Protein 6FXA (pdb70)

B-factor: mean 18.05, std 12.41, range [2.97, 93.13]

Radius of gyration: 15.85 Å; Cα contacts (8 Å, |Δi|>4): 269; chains: 6; bounding box: 41×42×41 Å

Secondary structure (DSSP, 8-state):
-HHHHHHHHHTTS-HHHHHHHHHHHHHHHHHHHT-/-HHHHHHHHHTTS-HHHHHHHHHHHHHHHHHHHH-/-HHHHHHHHHHHS-HHHHHHHHHHHHHHHHHHHH-/-HHHHHHHHHTTS-HHHHHHHHHHHHHHHHHHH-/--HHHHHHHHHHS-HHHHHHHHHHHHHHHHHHHH-/-HHHHHHHHHTTS-HHHHHHHHHHHHHHHHHHHH-

Organism: NCBI:txid35345

Solvent-accessible surface area: 9648 Å² total; per-residue (Å²): 111,14,27,94,63,2,41,84,16,0,156,123,10,80,88,44,12,23,61,0,0,4,33,17,0,94,14,3,38,85,22,31,101,58,114,137,11,19,107,76,1,33,78,15,1,153,123,10,71,99,33,6,22,60,1,0,1,4,16,0,75,18,4,23,72,19,46,104,29,131,178,13,39,101,72,0,42,63,11,0,147,128,8,74,88,51,23,23,58,1,0,5,29,19,0,96,16,16,39,70,37,32,104,42,62,128,16,24,121,71,0,35,73,16,0,162,118,8,56,83,7,4,24,70,8,0,8,4,15,0,40,5,8,32,95,27,63,106,123,148,4,8,113,64,1,34,61,13,1,149,130,10,71,100,42,9,24,68,1,0,1,5,12,0,75,18,12,31,61,21,30,92,27,87,140,7,26,107,82,1,48,77,17,1,138,121,10,36,74,14,4,22,62,10,0,15,9,19,0,79,9,3,40,102,15,26,106,88,121

Foldseek 3Di:
DVVVVVVVVLVPDDPVVVVVVVVVVVVVVVVVVVD/DVVVVVVVVLVVDDPVVVVVVVVVVVVVVVVVVVD/DVVVVVVVVLVPDDVVVVVVVVVVVVVVVVVVVVD/DVPVVVVVVLVPDDDVVVVVVVVVVVVVVVVVVD/DPVVVVVVVLVPDDPVVVVVVVVVVVVVVVVVVVD/DVVVVVVVVLVVDDDVVVVVVVVVVVVVVVVVVVD

Sequence (209 aa):
ENIEETITVMMKKKLEEEPRQKVVLDTAKIQLKEQDEQEENIEEETITVMKKLEEPRQKKVVLDTAKIQLKEQDEQENIEEETITVMMKKLEEEPRQKVVLDTAKIQLKEQDEQENIEETITVMKKLEEEPRQKVVLDTAKIQLKEQDEENIEETITVMKKLEEPRQKKVVLDTAKIQLKEQDEEQENIEEETITVMKKKLEEPRQKVVLDTAKIQLKKEQDEQ

InterPro domains:
  IPR001387 Cro/C1-type, helix-turn-helix domain [PF01381] (29-72)
  IPR001387 Cro/C1-type, helix-turn-helix domain [PS50943] (38-72)
  IPR001387 Cro/C1-type, helix-turn-helix domain [SM00530] (8-72)
  IPR001387 Cro/C1-type, helix-turn-helix domain [cd00093] (6-72)
  IPR010982 Lambda repressor-like, DNA-binding domain superfamily [G3DSA:1.10.260.40] (1-80)
  IPR010982 Lambda repressor-like, DNA-binding domain superfamily [SSF47413] (4-76)

Structure (mmCIF, N/CA/C/O backbone):
data_6FXA
#
_entry.id   6FXA
#
_cell.length_a   43.840
_cell.length_b   42.560
_cell.length_c   101.160
_cell.angle_alpha   90.000
_cell.angle_beta   90.000
_cell.angle_gamma   90.000
#
_symmetry.space_group_name_H-M   'P 21 21 2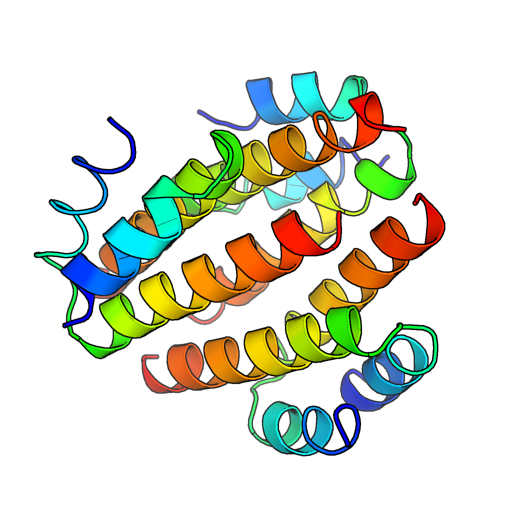1'
#
loop_
_entity.id
_entity.type
_entity.pdbx_description
1 polymer CI
2 non-polymer 'SULFATE ION'
3 water water
#
loop_
_atom_site.group_PDB
_atom_site.id
_atom_site.type_symbol
_atom_site.label_atom_id
_atom_site.label_alt_id
_atom_site.label_comp_id
_atom_site.label_asym_id
_atom_site.label_entity_id
_atom_site.label_seq_id
_atom_site.pdbx_PDB_ins_code
_atom_site.Cartn_x
_atom_site.Cartn_y
_atom_site.Cartn_z
_atom_site.occupancy
_atom_site.B_iso_or_equiv
_atom_site.auth_seq_id
_atom_site.auth_comp_id
_atom_site.auth_asym_id
_atom_site.auth_atom_id
_atom_site.pdbx_PDB_model_num
ATOM 1 N N . GLU A 1 1 ? 5.029 12.728 -16.762 1.00 19.74 1 GLU A N 1
ATOM 2 C CA . GLU A 1 1 ? 5.314 11.627 -17.622 1.00 17.64 1 GLU A CA 1
ATOM 3 C C . GLU A 1 1 ? 4.916 10.389 -16.849 1.00 13.64 1 GLU A C 1
ATOM 4 O O . GLU A 1 1 ? 5.165 10.312 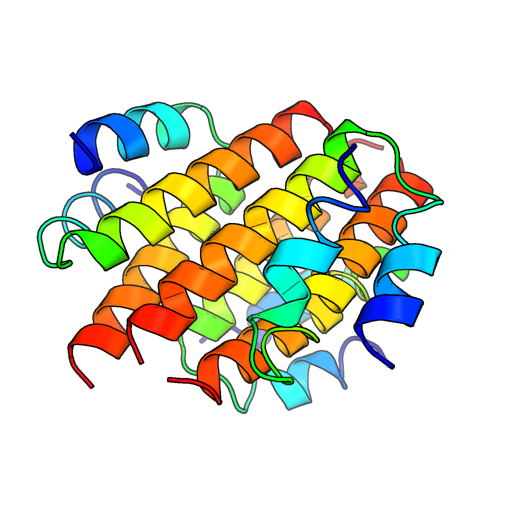-15.639 1.00 12.74 1 GLU A O 1
ATOM 10 N N . ASN A 1 2 ? 4.338 9.389 -17.525 1.00 12.02 2 ASN A N 1
ATOM 11 C CA . ASN A 1 2 ? 3.668 8.326 -16.769 1.00 10.11 2 ASN A CA 1
ATOM 12 C C . ASN A 1 2 ? 4.629 7.513 -15.948 1.00 9.14 2 ASN A C 1
ATOM 13 O O . ASN A 1 2 ? 4.298 7.140 -14.813 1.00 10.62 2 ASN A O 1
ATOM 18 N N . ILE A 1 3 ? 5.815 7.217 -16.481 1.00 9.98 3 ILE A N 1
ATOM 19 C CA . ILE A 1 3 ? 6.698 6.316 -15.737 1.00 10.51 3 ILE A CA 1
ATOM 20 C C . ILE A 1 3 ? 7.262 7.050 -14.530 1.00 8.65 3 ILE A C 1
ATOM 21 O O . ILE A 1 3 ? 7.189 6.553 -13.390 1.00 10.17 3 ILE A O 1
ATOM 26 N N . GLU A 1 4 ? 7.690 8.305 -14.728 1.00 11.75 4 GLU A N 1
ATOM 27 C CA . GLU A 1 4 ? 8.227 9.059 -13.591 1.00 12.11 4 GLU A CA 1
ATOM 28 C C . GLU A 1 4 ? 7.154 9.239 -12.509 1.00 11.51 4 GLU A C 1
ATOM 29 O O . GLU A 1 4 ? 7.436 9.095 -11.304 1.00 8.60 4 GLU A O 1
ATOM 35 N N . GLU A 1 5 ? 5.905 9.516 -12.911 1.00 9.78 5 GLU A N 1
ATOM 36 C CA . GLU A 1 5 ? 4.861 9.692 -11.912 1.00 9.13 5 GLU A CA 1
ATOM 37 C C . GLU A 1 5 ? 4.558 8.384 -11.192 1.00 8.30 5 GLU A C 1
ATOM 38 O O . GLU A 1 5 ? 4.222 8.396 -9.990 1.00 9.68 5 GLU A O 1
ATOM 44 N N . THR A 1 6 ? 4.699 7.251 -11.890 1.00 7.75 6 THR A N 1
ATOM 45 C CA . THR A 1 6 ? 4.444 5.960 -11.251 1.00 5.88 6 THR A CA 1
ATOM 46 C C . THR A 1 6 ? 5.533 5.644 -10.246 1.00 7.50 6 THR A C 1
ATOM 47 O O . THR A 1 6 ? 5.246 5.158 -9.149 1.00 8.13 6 THR A O 1
ATOM 51 N N . ILE A 1 7 ? 6.793 5.900 -10.610 1.00 8.40 7 ILE A N 1
ATOM 52 C CA . ILE A 1 7 ? 7.887 5.750 -9.657 1.00 7.78 7 ILE A CA 1
ATOM 53 C C . ILE A 1 7 ? 7.575 6.515 -8.368 1.00 8.85 7 ILE A C 1
ATOM 54 O O . ILE A 1 7 ? 7.724 5.988 -7.261 1.00 12.41 7 ILE A O 1
ATOM 59 N N . THR A 1 8 ? 7.163 7.797 -8.496 1.00 8.18 8 THR A N 1
ATOM 60 C CA . THR A 1 8 ? 6.911 8.648 -7.307 1.00 9.57 8 THR A CA 1
ATOM 61 C C . THR A 1 8 ? 5.879 8.021 -6.376 1.00 10.53 8 THR A C 1
ATOM 62 O O . THR A 1 8 ? 6.066 7.980 -5.154 1.00 8.00 8 THR A O 1
ATOM 66 N N . VAL A 1 9 ? 4.777 7.515 -6.942 1.00 8.94 9 VAL A N 1
ATOM 67 C CA . VAL A 1 9 ? 3.761 6.861 -6.121 1.00 6.95 9 VAL A CA 1
ATOM 68 C C . VAL A 1 9 ? 4.316 5.569 -5.535 1.00 6.43 9 VAL A C 1
ATOM 69 O O . VAL A 1 9 ? 4.100 5.261 -4.342 1.00 8.60 9 VAL A O 1
ATOM 73 N N . MET A 1 10 ? 4.936 4.755 -6.372 1.00 9.03 10 MET A N 1
ATOM 74 C CA A MET A 1 10 ? 5.427 3.461 -5.875 0.84 6.58 10 MET A CA 1
ATOM 75 C CA B MET A 1 10 ? 5.466 3.461 -5.911 0.16 8.54 10 MET A CA 1
ATOM 76 C C . MET A 1 10 ? 6.453 3.586 -4.742 1.00 8.78 10 MET A C 1
ATOM 77 O O . MET A 1 10 ? 6.525 2.698 -3.881 1.00 8.81 10 MET A O 1
ATOM 86 N N . LYS A 1 11 ? 7.253 4.663 -4.708 1.00 7.61 11 LYS A N 1
ATOM 87 C CA . LYS A 1 11 ? 8.217 4.830 -3.630 1.00 9.36 11 LYS A CA 1
ATOM 88 C C . LYS A 1 11 ? 7.529 4.958 -2.272 1.00 8.82 11 LYS A C 1
ATOM 89 O O . LYS A 1 11 ? 8.159 4.660 -1.220 1.00 12.49 11 LYS A O 1
ATOM 95 N N . LYS A 1 12 ? 6.263 5.304 -2.272 1.00 7.71 12 LYS A N 1
ATOM 96 C CA A LYS A 1 12 ? 5.471 5.444 -1.053 0.61 7.70 12 LYS A CA 1
ATOM 97 C CA B LYS A 1 12 ? 5.522 5.411 -1.019 0.39 8.04 12 LYS A CA 1
ATOM 98 C C . LYS A 1 12 ? 4.744 4.151 -0.678 1.00 9.25 12 LYS A C 1
ATOM 99 O O . LYS A 1 12 ? 4.158 4.076 0.431 1.00 13.70 12 LYS A O 1
ATOM 110 N N . LEU A 1 13 ? 4.707 3.159 -1.585 1.00 6.85 13 LEU A N 1
ATOM 111 C CA . LEU A 1 13 ? 3.913 1.943 -1.376 1.00 7.02 13 LEU A CA 1
ATOM 112 C C . LEU A 1 13 ? 4.726 0.831 -0.743 1.00 8.42 13 LEU A C 1
ATOM 113 O O . LEU A 1 13 ? 5.895 0.594 -1.095 1.00 9.10 13 LEU A O 1
ATOM 118 N N . GLU A 1 14 ? 4.086 0.133 0.200 1.00 8.07 14 GLU A N 1
ATOM 119 C CA A GLU A 1 14 ? 4.667 -1.076 0.756 0.57 9.92 14 GLU A CA 1
ATOM 120 C CA B GLU A 1 14 ? 4.665 -1.076 0.748 0.43 11.02 14 GLU A CA 1
ATOM 121 C C . GLU A 1 14 ? 4.793 -2.131 -0.343 1.00 8.49 14 GLU A C 1
ATOM 122 O O . GLU A 1 14 ? 4.028 -2.134 -1.325 1.00 8.07 14 GLU A O 1
ATOM 133 N N . GLU A 1 15 ? 5.764 -3.055 -0.158 1.00 9.38 15 GLU A N 1
ATOM 134 C CA . GLU A 1 15 ? 6.059 -4.044 -1.193 1.00 6.56 15 GLU A CA 1
ATOM 135 C C . GLU A 1 15 ? 4.806 -4.789 -1.691 1.00 7.28 15 GLU A C 1
ATOM 136 O O . GLU A 1 15 ? 4.674 -4.964 -2.916 1.00 8.45 15 GLU A O 1
ATOM 142 N N . PRO A 1 16 ? 3.873 -5.253 -0.864 1.00 8.31 16 PRO A N 1
ATOM 143 C CA . PRO A 1 16 ? 2.748 -6.025 -1.425 1.00 8.19 16 PRO A CA 1
ATOM 144 C C . PRO A 1 16 ? 1.907 -5.177 -2.356 1.00 5.92 16 PRO A C 1
ATOM 145 O O . PRO A 1 16 ? 1.280 -5.701 -3.299 1.00 8.46 16 PRO A O 1
ATOM 149 N N . ARG A 1 17 ? 1.791 -3.864 -2.077 1.00 6.44 17 ARG A N 1
ATOM 150 C CA . ARG A 1 17 ? 1.005 -2.989 -2.947 1.00 6.75 17 ARG A CA 1
ATOM 151 C C . ARG A 1 17 ? 1.752 -2.682 -4.232 1.00 5.52 17 ARG A C 1
ATOM 152 O O . ARG A 1 17 ? 1.145 -2.565 -5.321 1.00 5.52 17 ARG A O 1
ATOM 160 N N . GLN A 1 18 ? 3.071 -2.534 -4.136 1.00 7.25 18 GLN A N 1
ATOM 161 C CA . GLN A 1 18 ? 3.875 -2.401 -5.363 1.00 6.07 18 GLN A CA 1
ATOM 162 C C . GLN A 1 18 ? 3.693 -3.628 -6.249 1.00 5.65 18 GLN A C 1
ATOM 163 O O . GLN A 1 18 ? 3.638 -3.511 -7.481 1.00 6.37 18 GLN A O 1
ATOM 169 N N . LYS A 1 19 ? 3.632 -4.807 -5.637 1.00 6.32 19 LYS A N 1
ATOM 170 C CA . LYS A 1 19 ? 3.446 -6.050 -6.396 1.00 6.32 19 LYS A CA 1
ATOM 171 C C . LYS A 1 19 ? 2.121 -6.047 -7.169 1.00 4.21 19 LYS A C 1
ATOM 172 O O . LYS A 1 19 ? 2.068 -6.507 -8.323 1.00 6.16 19 LYS A O 1
ATOM 178 N N . VAL A 1 20 ? 1.060 -5.490 -6.590 1.00 3.80 20 VAL A N 1
ATOM 179 C CA . VAL A 1 20 ? -0.207 -5.330 -7.318 1.00 5.19 20 VAL A CA 1
ATOM 180 C C . VAL A 1 20 ? 0.005 -4.456 -8.577 1.00 6.50 20 VAL A C 1
ATOM 181 O O . VAL A 1 20 ? -0.532 -4.752 -9.638 1.00 5.93 20 VAL A O 1
ATOM 185 N N . VAL A 1 21 ? 0.738 -3.358 -8.439 1.00 4.65 21 VAL A N 1
ATOM 186 C CA . VAL A 1 21 ? 1.033 -2.474 -9.567 1.00 3.37 21 VAL A CA 1
ATOM 187 C C . VAL A 1 21 ? 1.804 -3.214 -10.657 1.00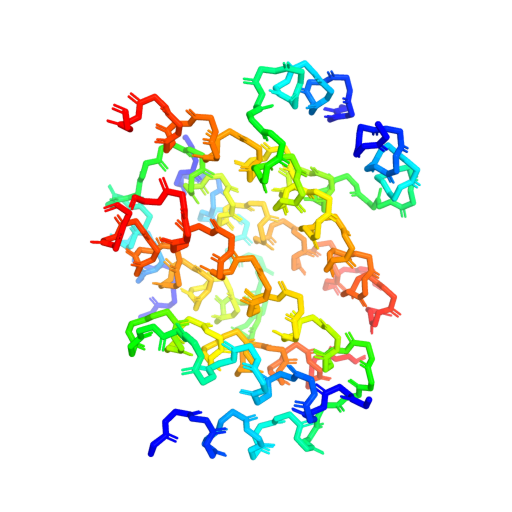 5.09 21 VAL A C 1
ATOM 188 O O . VAL A 1 21 ? 1.428 -3.191 -11.857 1.00 6.02 21 VAL A O 1
ATOM 192 N N . LEU A 1 22 ? 2.838 -3.963 -10.256 1.00 5.50 22 LEU A N 1
ATOM 193 C CA . LEU A 1 22 ? 3.599 -4.736 -11.220 1.00 5.67 22 LEU A CA 1
ATOM 194 C C . LEU A 1 22 ? 2.718 -5.743 -11.915 1.00 4.59 22 LEU A C 1
ATOM 195 O O . LEU A 1 22 ? 2.792 -5.885 -13.142 1.00 5.21 22 LEU A O 1
ATOM 200 N N . ASP A 1 23 ? 1.908 -6.471 -11.154 1.00 4.34 23 ASP A N 1
ATOM 201 C CA . ASP A 1 23 ? 1.073 -7.511 -11.751 1.00 6.03 23 ASP A CA 1
ATOM 202 C C . ASP A 1 23 ? 0.015 -6.916 -12.669 1.00 5.04 23 ASP A C 1
ATOM 203 O O . ASP A 1 23 ? -0.340 -7.523 -13.717 1.00 5.70 23 ASP A O 1
ATOM 208 N N . THR A 1 24 ? -0.445 -5.694 -12.358 1.00 2.97 24 THR A N 1
ATOM 209 C CA . THR A 1 24 ? -1.352 -4.983 -13.260 1.00 5.02 24 THR A CA 1
ATOM 210 C C . THR A 1 24 ? -0.653 -4.605 -14.571 1.00 5.06 24 THR A C 1
ATOM 211 O O . THR A 1 24 ? -1.225 -4.787 -15.659 1.00 6.00 24 THR A O 1
ATOM 215 N N . ALA A 1 25 ? 0.594 -4.138 -14.488 1.00 5.57 25 ALA A N 1
ATOM 216 C CA . ALA A 1 25 ? 1.379 -3.826 -15.686 1.00 6.34 25 ALA A CA 1
ATOM 217 C C . ALA A 1 25 ? 1.548 -5.062 -16.566 1.00 5.76 25 ALA A C 1
ATOM 218 O O . ALA A 1 25 ? 1.365 -4.991 -17.785 1.00 5.32 25 ALA A O 1
ATOM 220 N N . LYS A 1 26 ? 1.766 -6.219 -15.943 1.00 4.48 26 LYS A N 1
ATOM 221 C CA . LYS A 1 26 ? 1.893 -7.445 -16.721 1.00 6.08 26 LYS A CA 1
ATOM 222 C C . LYS A 1 26 ? 0.599 -7.833 -17.430 1.00 6.18 26 LYS A C 1
ATOM 223 O O . LYS A 1 26 ? 0.624 -8.278 -18.592 1.00 7.20 26 LYS A O 1
ATOM 229 N N . ILE A 1 27 ? -0.543 -7.675 -16.769 1.00 5.29 27 ILE A N 1
ATOM 230 C CA . ILE A 1 27 ? -1.840 -7.909 -17.412 1.00 5.37 27 ILE A CA 1
ATOM 231 C C . ILE A 1 27 ? -1.990 -6.929 -18.566 1.00 5.41 27 ILE A C 1
ATOM 232 O O . ILE A 1 27 ? -2.504 -7.280 -19.639 1.00 7.53 27 ILE A O 1
ATOM 237 N N . GLN A 1 28 ? -1.606 -5.651 -18.352 1.00 5.00 28 GLN A N 1
ATOM 238 C CA . GLN A 1 28 ? -1.819 -4.676 -19.428 1.00 5.56 28 GLN A CA 1
ATOM 239 C C . GLN A 1 28 ? -1.021 -5.069 -20.670 1.00 6.03 28 GLN A C 1
ATOM 240 O O . GLN A 1 28 ? -1.482 -4.859 -21.806 1.00 7.34 28 GLN A O 1
ATOM 246 N N . LEU A 1 29 ? 0.175 -5.628 -20.492 1.00 6.44 29 LEU A N 1
ATOM 247 C CA . LEU A 1 29 ? 0.949 -6.021 -21.673 1.00 7.84 29 LEU A CA 1
ATOM 248 C C . LEU A 1 29 ? 0.304 -7.228 -22.360 1.00 8.80 29 LEU A C 1
ATOM 249 O O . LEU A 1 29 ? 0.270 -7.287 -23.600 1.00 8.95 29 LEU A O 1
ATOM 254 N N . LYS A 1 30 ? -0.218 -8.190 -21.586 1.00 8.57 30 LYS A N 1
ATOM 255 C CA . LYS A 1 30 ? -0.997 -9.270 -22.200 1.00 8.63 30 LYS A CA 1
ATOM 256 C C . LYS A 1 30 ? -2.182 -8.721 -23.006 1.00 10.48 30 LYS A C 1
ATOM 257 O O . LYS A 1 30 ? -2.443 -9.174 -24.141 1.00 8.68 30 LYS A O 1
ATOM 263 N N . GLU A 1 31 ? -2.948 -7.777 -22.430 1.00 8.46 31 GLU A N 1
ATOM 264 C CA . GLU A 1 31 ? -4.091 -7.202 -23.162 1.00 7.45 31 GLU A CA 1
ATOM 265 C C . GLU A 1 31 ? -3.627 -6.464 -24.409 1.00 7.78 31 GLU A C 1
ATOM 266 O O . GLU A 1 31 ? -4.259 -6.605 -25.485 1.00 10.61 31 GLU A O 1
ATOM 272 N N . GLN A 1 32 ? -2.498 -5.738 -24.311 1.00 8.80 32 GLN A N 1
ATOM 273 C CA . GLN A 1 32 ? -1.949 -5.056 -25.479 1.00 8.16 32 GLN A CA 1
ATOM 274 C C . GLN A 1 32 ? -1.612 -6.055 -26.587 1.00 9.41 32 GLN A C 1
ATOM 275 O O . GLN A 1 32 ? -1.827 -5.772 -27.783 1.00 11.65 32 GLN A O 1
ATOM 281 N N . ASP A 1 33 ? -1.076 -7.214 -26.205 1.00 13.79 33 ASP A N 1
ATOM 282 C CA . ASP A 1 33 ? -0.784 -8.221 -27.217 1.00 15.56 33 ASP A CA 1
ATOM 283 C C . ASP A 1 33 ? -2.015 -8.826 -27.852 1.00 17.62 33 ASP A C 1
ATOM 284 O O . ASP A 1 33 ? -1.845 -9.431 -28.926 1.00 20.54 33 ASP A O 1
ATOM 289 N N . GLU A 1 34 ? -3.219 -8.612 -27.339 1.00 19.29 34 GLU A N 1
ATOM 290 C CA . GLU A 1 34 ? -4.459 -9.118 -27.933 1.00 23.37 34 GLU A CA 1
ATOM 291 C C . GLU A 1 34 ? -5.192 -8.076 -28.759 1.00 23.37 34 GLU A C 1
ATOM 292 O O . GLU A 1 34 ? -6.299 -8.373 -29.245 1.00 25.37 34 GLU A O 1
ATOM 298 N N . GLN A 1 35 ? -4.649 -6.867 -28.911 1.00 18.07 35 GLN A N 1
ATOM 299 C CA . GLN A 1 35 ? -5.278 -5.831 -29.715 1.00 18.98 35 GLN A CA 1
ATOM 300 C C . GLN A 1 35 ? -5.228 -6.168 -31.165 1.00 23.47 35 GLN A C 1
ATOM 301 O O . GLN A 1 35 ? -6.087 -5.699 -31.945 1.00 30.61 35 GLN A O 1
ATOM 308 N N . GLU B 1 1 ? 13.690 -5.904 -7.979 1.00 28.92 1 GLU B N 1
ATOM 309 C CA A GLU B 1 1 ? 13.008 -4.876 -7.199 0.68 25.10 1 GLU B CA 1
ATOM 310 C CA B GLU B 1 1 ? 13.040 -4.810 -7.269 0.32 23.22 1 GLU B CA 1
ATOM 311 C C . GLU B 1 1 ? 11.758 -4.414 -8.009 1.00 19.06 1 GLU B C 1
ATOM 312 O O . GLU B 1 1 ? 11.775 -4.303 -9.260 1.00 13.62 1 GLU B O 1
ATOM 323 N N . ASN B 1 2 ? 10.642 -4.205 -7.302 1.00 14.11 2 ASN B N 1
ATOM 324 C CA . ASN B 1 2 ? 9.358 -4.023 -8.010 1.00 10.72 2 ASN B CA 1
ATOM 325 C C . ASN B 1 2 ? 9.326 -2.775 -8.863 1.00 8.52 2 ASN B C 1
ATOM 326 O O . ASN B 1 2 ? 8.670 -2.769 -9.914 1.00 9.34 2 ASN B O 1
ATOM 331 N N . ILE B 1 3 ? 9.907 -1.663 -8.390 1.00 9.81 3 ILE B N 1
ATOM 332 C CA . ILE B 1 3 ? 9.806 -0.441 -9.188 1.00 9.47 3 ILE B CA 1
ATOM 333 C C . ILE B 1 3 ? 10.504 -0.631 -10.526 1.00 11.14 3 ILE B C 1
ATOM 334 O O . ILE B 1 3 ? 9.940 -0.305 -11.585 1.00 9.78 3 ILE B O 1
ATOM 339 N N . GLU B 1 4 ? 11.758 -1.114 -10.499 1.00 10.40 4 GLU B N 1
ATOM 340 C CA . GLU B 1 4 ? 12.465 -1.348 -11.760 1.00 9.14 4 GLU B CA 1
ATOM 341 C C . GLU B 1 4 ? 11.729 -2.352 -12.638 1.00 7.45 4 GLU B C 1
ATOM 342 O O . GLU B 1 4 ? 11.635 -2.179 -13.865 1.00 9.93 4 GLU B O 1
ATOM 348 N N . GLU B 1 5 ? 11.184 -3.433 -12.060 1.00 9.58 5 GLU B N 1
ATOM 349 C CA A GLU B 1 5 ? 10.451 -4.392 -12.890 0.59 8.20 5 GLU B CA 1
ATOM 350 C CA B GLU B 1 5 ? 10.449 -4.396 -12.883 0.41 8.61 5 GLU B CA 1
ATOM 351 C C . GLU B 1 5 ? 9.215 -3.770 -13.517 1.00 7.90 5 GLU B C 1
ATOM 352 O O . GLU B 1 5 ? 8.861 -4.103 -14.644 1.00 8.76 5 GLU B O 1
ATOM 363 N N . THR B 1 6 ? 8.569 -2.842 -12.805 1.00 6.33 6 THR B N 1
ATOM 364 C CA . THR B 1 6 ? 7.383 -2.144 -13.330 1.00 5.73 6 THR B CA 1
ATOM 365 C C . THR B 1 6 ? 7.787 -1.177 -14.450 1.00 7.36 6 THR B C 1
ATOM 366 O O . THR B 1 6 ? 7.097 -1.092 -15.461 1.00 9.18 6 THR B O 1
ATOM 370 N N . ILE B 1 7 ? 8.886 -0.436 -14.267 1.00 8.22 7 ILE B N 1
ATOM 371 C CA . ILE B 1 7 ? 9.419 0.415 -15.333 1.00 8.52 7 ILE B CA 1
ATOM 372 C C . ILE B 1 7 ? 9.644 -0.426 -16.577 1.00 8.69 7 ILE B C 1
ATOM 373 O O . ILE B 1 7 ? 9.324 0.002 -17.707 1.00 10.15 7 ILE B O 1
ATOM 378 N N . THR B 1 8 ? 10.241 -1.603 -16.404 1.00 9.43 8 THR B N 1
ATOM 379 C CA . THR B 1 8 ? 10.580 -2.408 -17.591 1.00 9.90 8 THR B CA 1
ATOM 380 C C . THR B 1 8 ? 9.322 -2.757 -18.382 1.00 8.14 8 THR B C 1
ATOM 381 O O . THR B 1 8 ? 9.284 -2.711 -19.631 1.00 10.41 8 THR B O 1
ATOM 385 N N . VAL B 1 9 ? 8.279 -3.205 -17.656 1.00 6.55 9 VAL B N 1
ATOM 386 C CA . VAL B 1 9 ? 7.022 -3.508 -18.324 1.00 5.75 9 VAL B CA 1
ATOM 387 C C . VAL B 1 9 ? 6.406 -2.249 -18.934 1.00 6.00 9 VAL B C 1
ATOM 388 O O . VAL B 1 9 ? 5.936 -2.273 -20.069 1.00 8.68 9 VAL B O 1
ATOM 392 N N . MET B 1 10 ? 6.320 -1.164 -18.157 1.00 6.67 10 MET B N 1
ATOM 393 C CA . MET B 1 10 ? 5.691 0.071 -18.650 1.00 7.95 10 MET B CA 1
ATOM 394 C C . MET B 1 10 ? 6.361 0.603 -19.919 1.00 9.00 10 MET B C 1
ATOM 395 O O . MET B 1 10 ? 5.685 1.221 -20.754 1.00 8.10 10 MET B O 1
ATOM 400 N N . LYS B 1 11 ? 7.680 0.409 -20.052 1.00 9.78 11 LYS B N 1
ATOM 401 C CA . LYS B 1 11 ? 8.355 0.868 -21.284 1.00 9.78 11 LYS B CA 1
ATOM 402 C C . LYS B 1 11 ? 7.790 0.186 -22.532 1.00 10.33 11 LYS B C 1
ATOM 403 O O . LYS B 1 11 ? 7.940 0.716 -23.647 1.00 12.78 11 LYS B O 1
ATOM 409 N N . LYS B 1 12 ? 7.188 -1.003 -22.381 1.00 8.37 12 LYS B N 1
ATOM 410 C CA . LYS B 1 12 ? 6.580 -1.718 -23.510 1.00 7.47 12 LYS B CA 1
ATOM 411 C C . LYS B 1 12 ? 5.136 -1.302 -23.764 1.00 8.23 12 LYS B C 1
ATOM 412 O O . LYS B 1 12 ? 4.567 -1.698 -24.792 1.00 9.57 12 LYS B O 1
ATOM 418 N N . LEU B 1 13 ? 4.502 -0.544 -22.858 1.00 7.04 13 LEU B N 1
ATOM 419 C CA . LEU B 1 13 ? 3.087 -0.241 -22.961 1.00 7.47 13 LEU B CA 1
ATOM 420 C C . LEU B 1 13 ? 2.794 1.045 -23.737 1.00 7.82 13 LEU B C 1
ATOM 421 O O . LEU B 1 13 ? 3.484 2.043 -23.576 1.00 7.80 13 LEU B O 1
ATOM 426 N N . GLU B 1 14 ? 1.728 0.993 -24.537 1.00 6.90 14 GLU B N 1
ATOM 427 C CA . GLU B 1 14 ? 1.177 2.192 -25.147 1.00 7.02 14 GLU B CA 1
ATOM 428 C C . GLU B 1 14 ? 0.762 3.164 -24.048 1.00 7.76 14 GLU B C 1
ATOM 429 O O . GLU B 1 14 ? 0.453 2.768 -22.921 1.00 7.63 14 GLU B O 1
ATOM 435 N N . GLU B 1 15 ? 0.772 4.460 -24.375 1.00 8.48 15 GLU B N 1
ATOM 436 C CA . GLU B 1 15 ? 0.540 5.471 -23.347 1.00 8.78 15 GLU B CA 1
ATOM 437 C C . GLU B 1 15 ? -0.752 5.272 -22.540 1.00 9.09 15 GLU B C 1
ATOM 438 O O . GLU B 1 15 ? -0.713 5.466 -21.307 1.00 8.46 15 GLU B O 1
ATOM 444 N N . PRO B 1 16 ? -1.909 4.947 -23.129 1.00 7.88 16 PRO B N 1
ATOM 445 C CA . PRO B 1 16 ? -3.125 4.759 -22.292 1.00 6.90 16 PRO B CA 1
ATOM 446 C C . PRO B 1 16 ? -2.984 3.627 -21.290 1.00 5.63 16 PRO B C 1
ATOM 447 O O . PRO B 1 16 ? -3.549 3.722 -20.173 1.00 6.84 16 PRO B O 1
ATOM 451 N N . ARG B 1 17 ? -2.255 2.562 -21.662 1.00 5.74 17 ARG B N 1
ATOM 452 C CA . ARG B 1 17 ? -2.028 1.491 -20.694 1.00 5.47 17 ARG B CA 1
ATOM 453 C C . ARG B 1 17 ? -0.983 1.883 -19.660 1.00 4.93 17 ARG B C 1
ATOM 454 O O . ARG B 1 17 ? -1.047 1.410 -18.508 1.00 5.28 17 ARG B O 1
ATOM 462 N N . GLN B 1 18 ? 0.002 2.717 -20.006 1.00 5.01 18 GLN B N 1
ATOM 463 C CA . GLN B 1 18 ? 0.862 3.268 -18.922 1.00 4.32 18 GLN B CA 1
ATOM 464 C C . GLN B 1 18 ? 0.020 4.009 -17.903 1.00 6.32 18 GLN B C 1
ATOM 465 O O . GLN B 1 18 ? 0.274 3.920 -16.689 1.00 7.73 18 GLN B O 1
ATOM 471 N N . LYS B 1 19 ? -0.960 4.799 -18.374 1.00 6.34 19 LYS B N 1
ATOM 472 C CA A LYS B 1 19 ? -1.816 5.545 -17.453 0.57 7.02 19 LYS B CA 1
ATOM 473 C CA B LYS B 1 19 ? -1.831 5.551 -17.466 0.43 6.33 19 LYS B CA 1
ATOM 474 C C . LYS B 1 19 ? -2.638 4.602 -16.588 1.00 6.16 19 LYS B C 1
ATOM 475 O O . LYS B 1 19 ? -2.860 4.891 -15.392 1.00 6.30 19 LYS B O 1
ATOM 486 N N . VAL B 1 20 ? -3.046 3.421 -17.140 1.00 5.21 20 VAL B N 1
ATOM 487 C CA . VAL B 1 20 ? -3.721 2.415 -16.291 1.00 5.99 20 VAL B CA 1
ATOM 488 C C . VAL B 1 20 ? -2.824 2.024 -15.128 1.00 4.30 20 VAL B C 1
ATOM 489 O O . VAL B 1 20 ? -3.285 1.918 -13.985 1.00 6.10 20 VAL B O 1
ATOM 493 N N . VAL B 1 21 ? -1.543 1.822 -15.381 1.00 4.56 21 VAL B N 1
ATOM 494 C CA . VAL B 1 21 ? -0.619 1.400 -14.327 1.00 4.33 21 VAL B CA 1
ATOM 495 C C . VAL B 1 21 ? -0.434 2.502 -13.308 1.00 4.81 21 VAL B C 1
ATOM 496 O O . VAL B 1 21 ? -0.501 2.246 -12.106 1.00 5.15 21 VAL B O 1
ATOM 500 N N . LEU B 1 22 ? -0.240 3.756 -13.765 1.00 5.13 22 LEU B N 1
ATOM 501 C CA . LEU B 1 22 ? -0.123 4.883 -12.826 1.00 4.46 22 LEU B CA 1
ATOM 502 C C . LEU B 1 22 ? -1.391 4.974 -11.978 1.00 3.93 22 LEU B C 1
ATOM 503 O O . LEU B 1 22 ? -1.306 5.144 -10.756 1.00 6.25 22 LEU B O 1
ATOM 508 N N . ASP B 1 23 ? -2.584 4.899 -12.605 1.00 4.63 23 ASP B N 1
ATOM 509 C CA . ASP B 1 23 ? -3.821 5.058 -11.832 1.00 3.70 23 ASP B CA 1
ATOM 510 C C . ASP B 1 23 ? -4.014 3.899 -10.865 1.00 4.37 23 ASP B C 1
ATOM 511 O O . ASP B 1 23 ? -4.569 4.093 -9.780 1.00 6.43 23 ASP B O 1
ATOM 516 N N . THR B 1 24 ? -3.521 2.707 -11.217 1.00 4.69 24 THR B N 1
ATOM 517 C CA . THR B 1 24 ? -3.545 1.554 -10.292 1.00 6.22 24 THR B CA 1
ATOM 518 C C . THR B 1 24 ? -2.661 1.833 -9.079 1.00 5.81 24 THR B C 1
ATOM 519 O O . THR B 1 24 ? -3.052 1.529 -7.931 1.00 6.44 24 THR B O 1
ATOM 523 N N . ALA B 1 25 ? -1.473 2.394 -9.305 1.00 4.74 25 ALA B N 1
ATOM 524 C CA . ALA B 1 25 ? -0.617 2.803 -8.203 1.00 4.54 25 ALA B CA 1
ATOM 525 C C . ALA B 1 25 ? -1.293 3.869 -7.335 1.00 5.56 25 ALA B C 1
ATOM 526 O O . ALA B 1 25 ? -1.200 3.793 -6.109 1.00 5.60 25 ALA B O 1
ATOM 528 N N . LYS B 1 26 ? -1.970 4.860 -7.935 1.00 6.68 26 LYS B N 1
ATOM 529 C CA . LYS B 1 26 ? -2.616 5.895 -7.139 1.00 6.16 26 LYS B CA 1
ATOM 530 C C . LYS B 1 26 ? -3.708 5.281 -6.290 1.00 6.71 26 LYS B C 1
ATOM 531 O O . LYS B 1 26 ? -3.908 5.683 -5.142 1.00 5.91 26 LYS B O 1
ATOM 537 N N . ILE B 1 27 ? -4.409 4.284 -6.818 1.00 5.59 27 ILE B N 1
ATOM 538 C CA . ILE B 1 27 ? -5.463 3.640 -6.022 1.00 5.60 27 ILE B CA 1
ATOM 539 C C . ILE B 1 27 ? -4.843 2.906 -4.847 1.00 6.35 27 ILE B C 1
ATOM 540 O O . ILE B 1 27 ? -5.325 2.998 -3.691 1.00 7.86 27 ILE B O 1
ATOM 545 N N . GLN B 1 28 ? -3.757 2.177 -5.112 1.00 5.65 28 GLN B N 1
ATOM 546 C CA . GLN B 1 28 ? -3.120 1.478 -4.009 1.00 6.94 28 GLN B CA 1
ATOM 547 C C . GLN B 1 28 ? -2.693 2.441 -2.879 1.00 8.01 28 GLN B C 1
ATOM 548 O O . GLN B 1 28 ? -2.756 2.096 -1.668 1.00 8.90 28 GLN B O 1
ATOM 554 N N . LEU B 1 29 ? -2.210 3.637 -3.248 1.00 7.08 29 LEU B N 1
ATOM 555 C CA . LEU B 1 29 ? -1.769 4.595 -2.230 1.00 7.83 29 LEU B CA 1
ATOM 556 C C . LEU B 1 29 ? -2.956 5.145 -1.465 1.00 6.99 29 LEU B C 1
ATOM 557 O O . LEU B 1 29 ? -2.844 5.359 -0.263 1.00 9.62 29 LEU B O 1
ATOM 562 N N . LYS B 1 30 ? -4.096 5.400 -2.111 1.00 7.64 30 LYS B N 1
ATOM 563 C CA . LYS B 1 30 ? -5.257 5.884 -1.346 1.00 10.05 30 LYS B CA 1
ATOM 564 C C . LYS B 1 30 ? -5.710 4.827 -0.348 1.00 9.98 30 LYS B C 1
ATOM 565 O O . LYS B 1 30 ? -6.089 5.143 0.790 1.00 13.08 30 LYS B O 1
ATOM 571 N N . GLU B 1 31 ? -5.650 3.557 -0.737 1.00 8.13 31 GLU B N 1
ATOM 572 C CA . GLU B 1 31 ? -6.035 2.510 0.207 1.00 11.54 31 GLU B CA 1
ATOM 573 C C . GLU B 1 31 ? -5.028 2.412 1.353 1.00 10.14 31 GLU B C 1
ATOM 574 O O . GLU B 1 31 ? -5.407 2.240 2.535 1.00 13.69 31 GLU B O 1
ATOM 580 N N . GLN B 1 32 ? -3.745 2.478 1.026 1.00 9.05 32 GLN B N 1
ATOM 581 C CA . GLN B 1 32 ? -2.717 2.373 2.070 1.00 11.32 32 GLN B CA 1
ATOM 582 C C . GLN B 1 32 ? -2.874 3.513 3.058 1.00 12.12 32 GLN B C 1
ATOM 583 O O . GLN B 1 32 ? -2.675 3.324 4.273 1.00 14.59 32 GLN B O 1
ATOM 589 N N . ASP B 1 33 ? -3.230 4.702 2.567 1.00 12.16 33 ASP B N 1
ATOM 590 C CA . ASP B 1 33 ? -3.314 5.865 3.434 1.00 15.77 33 ASP B CA 1
ATOM 591 C C . ASP B 1 33 ? -4.580 5.845 4.319 1.00 19.49 33 ASP B C 1
ATOM 592 O O . ASP B 1 33 ? -4.669 6.610 5.312 1.00 24.95 33 ASP B O 1
ATOM 597 N N . GLU B 1 34 ? -5.561 5.004 3.977 1.00 22.15 34 GLU B N 1
ATOM 598 C CA . GLU B 1 34 ? -6.847 4.921 4.671 1.00 31.31 34 GLU B CA 1
ATOM 599 C C . GLU B 1 34 ? -6.865 3.766 5.636 1.00 40.51 34 GLU B C 1
ATOM 600 O O . GLU B 1 34 ? -7.705 3.743 6.545 1.00 42.45 34 GLU B O 1
ATOM 606 N N . GLN B 1 35 ? -5.972 2.804 5.429 1.00 48.13 35 GLN B N 1
ATOM 607 C CA . GLN B 1 35 ? -5.800 1.656 6.292 1.00 55.56 35 GLN B CA 1
ATOM 608 C C . GLN B 1 35 ? -5.437 2.162 7.677 1.00 58.64 35 GLN B C 1
ATOM 609 O O . GLN B 1 35 ? -4.259 2.465 7.927 1.00 59.96 35 GLN B O 1
ATOM 616 N N . GLU C 1 1 ? -24.309 -19.274 -9.451 1.00 55.98 1 GLU C N 1
ATOM 617 C CA . GLU C 1 1 ? -23.790 -18.088 -8.761 1.00 56.46 1 GLU C CA 1
ATOM 618 C C . GLU C 1 1 ? -22.734 -17.373 -9.530 1.00 50.40 1 GLU C C 1
ATOM 619 O O . GLU C 1 1 ? -22.638 -17.609 -10.731 1.00 49.34 1 GLU C O 1
ATOM 625 N N . ASN C 1 2 ? -21.959 -16.510 -8.830 1.00 42.07 2 ASN C N 1
ATOM 626 C CA . ASN C 1 2 ? -20.843 -15.846 -9.509 1.00 36.20 2 ASN C CA 1
ATOM 627 C C . ASN C 1 2 ? -19.931 -16.859 -10.166 1.00 32.50 2 ASN C C 1
ATOM 628 O O . ASN C 1 2 ? -19.452 -16.631 -11.284 1.00 31.87 2 ASN C O 1
ATOM 633 N N . ILE C 1 3 ? -19.655 -17.971 -9.479 1.00 30.85 3 ILE C N 1
ATOM 634 C CA . ILE C 1 3 ? -18.660 -18.923 -9.969 1.00 34.57 3 ILE C CA 1
ATOM 635 C C . ILE C 1 3 ? -19.194 -19.711 -11.162 1.00 34.80 3 ILE C C 1
ATOM 636 O O . ILE C 1 3 ? -18.509 -19.867 -12.192 1.00 35.48 3 ILE C O 1
ATOM 641 N N . GLU C 1 4 ? -20.426 -20.199 -11.058 1.00 35.71 4 GLU C N 1
ATOM 642 C CA . GLU C 1 4 ? -20.995 -20.938 -12.179 1.00 38.72 4 GLU C CA 1
ATOM 643 C C . GLU C 1 4 ? -21.037 -20.086 -13.452 1.00 36.68 4 GLU C C 1
ATOM 644 O O . GLU C 1 4 ? -20.625 -20.540 -14.536 1.00 37.38 4 GLU C O 1
ATOM 650 N N . GLU C 1 5 ? -21.493 -18.831 -13.339 1.00 31.62 5 GLU C N 1
ATOM 651 C CA A GLU C 1 5 ? -21.551 -18.017 -14.547 0.50 30.73 5 GLU C CA 1
ATOM 652 C CA B GLU C 1 5 ? -21.554 -17.964 -14.509 0.50 30.76 5 GLU C CA 1
ATOM 653 C C . GLU C 1 5 ? -20.162 -17.657 -15.048 1.00 27.17 5 GLU C C 1
ATOM 654 O O . GLU C 1 5 ? -19.979 -17.509 -16.259 1.00 24.15 5 GLU C O 1
ATOM 665 N N . THR C 1 6 ? -19.168 -17.552 -14.160 1.00 22.26 6 THR C N 1
ATOM 666 C CA . THR C 1 6 ? -17.786 -17.365 -14.632 1.00 18.86 6 THR C CA 1
ATOM 667 C C . THR C 1 6 ? -17.315 -18.566 -15.464 1.00 20.01 6 THR C C 1
ATOM 668 O O . THR C 1 6 ? -16.679 -18.414 -16.508 1.00 21.58 6 THR C O 1
ATOM 672 N N . ILE C 1 7 ? -17.632 -19.773 -15.028 1.00 22.80 7 ILE C N 1
ATOM 673 C CA . ILE C 1 7 ? -17.280 -20.946 -15.821 1.00 23.83 7 ILE C CA 1
ATOM 674 C C . ILE C 1 7 ? -17.863 -20.854 -17.230 1.00 22.69 7 ILE C C 1
ATOM 675 O O . ILE C 1 7 ? -17.155 -21.036 -18.236 1.00 23.38 7 ILE C O 1
ATOM 680 N N . THR C 1 8 ? -19.150 -20.548 -17.329 1.00 24.28 8 THR C N 1
ATOM 681 C CA . THR C 1 8 ? -19.779 -20.498 -18.646 1.00 24.78 8 THR C CA 1
ATOM 682 C C . THR C 1 8 ? -19.099 -19.480 -19.538 1.00 20.02 8 THR C C 1
ATOM 683 O O . THR C 1 8 ? -18.855 -19.751 -20.727 1.00 17.58 8 THR C O 1
ATOM 687 N N . VAL C 1 9 ? -18.804 -18.287 -18.994 1.00 18.27 9 VAL C N 1
ATOM 688 C CA . VAL C 1 9 ? -18.130 -17.283 -19.808 1.00 14.23 9 VAL C CA 1
ATOM 689 C C . VAL C 1 9 ? -16.723 -17.745 -20.182 1.00 12.69 9 VAL C C 1
ATOM 690 O O . VAL C 1 9 ? -16.325 -17.599 -21.327 1.00 16.07 9 VAL C O 1
ATOM 694 N N . MET C 1 10 ? -15.946 -18.301 -19.218 1.00 12.81 10 MET C N 1
ATOM 695 C CA A MET C 1 10 ? -14.559 -18.634 -19.518 0.72 12.24 10 MET C CA 1
ATOM 696 C CA B MET C 1 10 ? -14.556 -18.683 -19.464 0.28 12.54 10 MET C CA 1
ATOM 697 C C . MET C 1 10 ? -14.463 -19.717 -20.562 1.00 12.80 10 MET C C 1
ATOM 698 O O . MET C 1 10 ? -13.515 -19.715 -21.344 1.00 14.57 10 MET C O 1
ATOM 707 N N . LYS C 1 11 ? -15.437 -20.626 -20.601 1.00 13.51 11 LYS C N 1
ATOM 708 C CA . LYS C 1 11 ? -15.406 -21.685 -21.618 1.00 16.63 11 LYS C CA 1
ATOM 709 C C . LYS C 1 11 ? -15.459 -21.115 -23.036 1.00 17.84 11 LYS C C 1
ATOM 710 O O . LYS C 1 11 ? -15.029 -21.781 -23.981 1.00 18.61 11 LYS C O 1
ATOM 716 N N . LYS C 1 12 ? -15.989 -19.916 -23.206 1.00 16.33 12 LYS C N 1
ATOM 717 C CA . LYS C 1 12 ? -16.046 -19.277 -24.514 1.00 15.65 12 LYS C CA 1
ATOM 718 C C . LYS C 1 12 ? -14.803 -18.448 -24.826 1.00 13.04 12 LYS C C 1
ATOM 719 O O . LYS C 1 12 ? -14.627 -18.023 -25.976 1.00 15.02 12 LYS C O 1
ATOM 725 N N . LEU C 1 13 ? -13.924 -18.203 -23.847 1.00 11.13 13 LEU C N 1
ATOM 726 C CA . LEU C 1 13 ? -12.805 -17.300 -24.062 1.00 10.14 13 LEU C CA 1
ATOM 727 C C . LEU C 1 13 ? -11.616 -18.065 -24.611 1.00 9.60 13 LEU C C 1
ATOM 728 O O . LEU C 1 13 ? -11.377 -19.212 -24.199 1.00 10.13 13 LEU C O 1
ATOM 733 N N . GLU C 1 14 ? -10.926 -17.454 -25.588 1.00 11.11 14 GLU C N 1
ATOM 734 C CA A GLU C 1 14 ? -9.641 -17.981 -26.004 0.53 10.22 14 GLU C CA 1
ATOM 735 C CA B GLU C 1 14 ? -9.628 -17.947 -26.012 0.47 10.31 14 GLU C CA 1
ATOM 736 C C . GLU C 1 14 ? -8.668 -17.959 -24.825 1.00 8.62 14 GLU C C 1
ATOM 737 O O . GLU C 1 14 ? -8.787 -17.161 -23.886 1.00 8.61 14 GLU C O 1
ATOM 748 N N . GLU C 1 15 ? -7.681 -18.826 -24.897 1.00 9.28 15 GLU C N 1
ATOM 749 C CA . GLU C 1 15 ? -6.725 -18.962 -23.802 1.00 7.84 15 GLU C CA 1
ATOM 750 C C . GLU C 1 15 ? -6.119 -17.650 -23.307 1.00 8.66 15 GLU C C 1
ATOM 751 O O . GLU C 1 15 ? -6.084 -17.459 -22.082 1.00 8.38 15 GLU C O 1
ATOM 757 N N . PRO C 1 16 ? -5.644 -16.735 -24.149 1.00 6.54 16 PRO C N 1
ATOM 758 C CA . PRO C 1 16 ? -4.985 -15.530 -23.592 1.00 7.50 16 PRO C CA 1
ATOM 759 C C . PRO C 1 16 ? -5.974 -14.671 -22.789 1.00 7.49 16 PRO C C 1
ATOM 760 O O . PRO C 1 16 ? -5.595 -14.004 -21.817 1.00 7.10 16 PRO C O 1
ATOM 764 N N . ARG C 1 17 ? -7.264 -14.717 -23.154 1.00 7.24 17 ARG C N 1
ATOM 765 C CA . ARG C 1 17 ? -8.259 -13.949 -22.408 1.00 6.16 17 ARG C CA 1
ATOM 766 C C . ARG C 1 17 ? -8.623 -14.659 -21.133 1.00 5.52 17 ARG C C 1
ATOM 767 O O . ARG C 1 17 ? -8.811 -13.996 -20.097 1.00 7.63 17 ARG C O 1
ATOM 775 N N . GLN C 1 18 ? -8.680 -16.013 -21.163 1.00 6.47 18 GLN C N 1
ATOM 776 C CA . GLN C 1 18 ? -8.816 -16.754 -19.897 1.00 7.66 18 GLN C CA 1
ATOM 777 C C . GLN C 1 18 ? -7.690 -16.382 -18.944 1.00 7.31 18 GLN C C 1
ATOM 778 O O . GLN C 1 18 ? -7.910 -16.282 -17.731 1.00 7.37 18 GLN C O 1
ATOM 784 N N . LYS C 1 19 ? -6.455 -16.238 -19.459 1.00 6.83 19 LYS C N 1
ATOM 785 C CA . LYS C 1 19 ? -5.307 -15.970 -18.582 1.00 5.86 19 LYS C CA 1
ATOM 786 C C . LYS C 1 19 ? -5.418 -14.571 -17.951 1.00 6.42 19 LYS C C 1
ATOM 787 O O . LYS C 1 19 ? -5.129 -14.392 -16.754 1.00 7.43 19 LYS C O 1
ATOM 793 N N . VAL C 1 20 ? -5.944 -13.612 -18.696 1.00 7.35 20 VAL C N 1
ATOM 794 C CA . VAL C 1 20 ? -6.256 -12.288 -18.121 1.00 6.87 20 VAL C CA 1
ATOM 795 C C . VAL C 1 20 ? -7.258 -12.380 -16.969 1.00 6.03 20 VAL C C 1
ATOM 796 O O . VAL C 1 20 ? -7.065 -11.744 -15.922 1.00 8.59 20 VAL C O 1
ATOM 800 N N . VAL C 1 21 ? -8.278 -13.223 -17.094 1.00 6.39 21 VAL C N 1
ATOM 801 C CA . VAL C 1 21 ? -9.252 -13.389 -16.026 1.00 7.19 21 VAL C CA 1
ATOM 802 C C . VAL C 1 21 ? -8.603 -14.034 -14.815 1.00 7.12 21 VAL C C 1
ATOM 803 O O . VAL C 1 21 ? -8.793 -13.592 -13.675 1.00 7.70 21 VAL C O 1
ATOM 807 N N . LEU C 1 22 ? -7.875 -15.130 -15.041 1.00 6.77 22 LEU C N 1
ATOM 808 C CA . LEU C 1 22 ? -7.146 -15.789 -13.945 1.00 5.75 22 LEU C CA 1
ATOM 809 C C . LEU C 1 22 ? -6.224 -14.809 -13.216 1.00 7.47 22 LEU C C 1
ATOM 810 O O . LEU C 1 22 ? -6.188 -14.755 -11.973 1.00 6.54 22 LEU C O 1
ATOM 815 N N . ASP C 1 23 ? -5.435 -14.043 -13.959 1.00 5.83 23 ASP C N 1
ATOM 816 C CA . ASP C 1 23 ? -4.473 -13.154 -13.325 1.00 5.56 23 ASP C CA 1
ATOM 817 C C . ASP C 1 23 ? -5.199 -11.995 -12.618 1.00 6.72 23 ASP C C 1
ATOM 818 O O . ASP C 1 23 ? -4.712 -11.493 -11.589 1.00 6.52 23 ASP C O 1
ATOM 823 N N . THR C 1 24 ? -6.379 -11.584 -13.109 1.00 6.91 24 THR C N 1
ATOM 824 C CA . THR C 1 24 ? -7.200 -10.603 -12.371 1.00 6.02 24 THR C CA 1
ATOM 825 C C . THR C 1 24 ? -7.658 -11.196 -11.039 1.00 7.53 24 THR C C 1
ATOM 826 O O . THR C 1 24 ? -7.632 -10.519 -9.988 1.00 7.19 24 THR C O 1
ATOM 830 N N . ALA C 1 25 ? -8.112 -12.453 -11.079 1.00 7.23 25 ALA C N 1
ATOM 831 C CA . ALA C 1 25 ? -8.518 -13.111 -9.839 1.00 6.08 25 ALA C CA 1
ATOM 832 C C . ALA C 1 25 ? -7.344 -13.182 -8.865 1.00 9.31 25 ALA C C 1
ATOM 833 O O . ALA C 1 25 ? -7.521 -12.981 -7.645 1.00 8.53 25 ALA C O 1
ATOM 835 N N . LYS C 1 26 ? -6.146 -13.505 -9.354 1.00 8.21 26 LYS C N 1
ATOM 836 C CA . LYS C 1 26 ? -4.979 -13.536 -8.464 1.00 7.60 26 LYS C CA 1
ATOM 837 C C . LYS C 1 26 ? -4.719 -12.191 -7.802 1.00 7.71 26 LYS C C 1
ATOM 838 O O . LYS C 1 26 ? -4.373 -12.138 -6.599 1.00 9.10 26 LYS C O 1
ATOM 844 N N . ILE C 1 27 ? -4.815 -11.102 -8.567 1.00 7.28 27 ILE C N 1
ATOM 845 C CA . ILE C 1 27 ? -4.663 -9.763 -7.970 1.00 7.06 27 ILE C CA 1
ATOM 846 C C . ILE C 1 27 ? -5.778 -9.479 -6.958 1.00 6.64 27 ILE C C 1
ATOM 847 O O . ILE C 1 27 ? -5.504 -8.952 -5.876 1.00 8.06 27 ILE C O 1
ATOM 852 N N . GLN C 1 28 ? -7.021 -9.864 -7.272 1.00 6.93 28 GLN C N 1
ATOM 853 C CA . GLN C 1 28 ? -8.097 -9.673 -6.278 1.00 5.93 28 GLN C CA 1
ATOM 854 C C . GLN C 1 28 ? -7.761 -10.354 -4.966 1.00 7.13 28 GLN C C 1
ATOM 855 O O . GLN C 1 28 ? -8.051 -9.823 -3.892 1.00 9.58 28 GLN C O 1
ATOM 861 N N . LEU C 1 29 ? -7.226 -11.558 -5.016 1.00 9.19 29 LEU C N 1
ATOM 862 C CA . LEU C 1 29 ? -6.925 -12.269 -3.768 1.00 9.19 29 LEU C CA 1
ATOM 863 C C . LEU C 1 29 ? -5.783 -11.596 -3.004 1.00 7.69 29 LEU C C 1
ATOM 864 O O . LEU C 1 29 ? -5.826 -11.486 -1.756 1.00 9.87 29 LEU C O 1
ATOM 869 N N . LYS C 1 30 ? -4.766 -11.120 -3.709 1.00 7.81 30 LYS C N 1
ATOM 870 C CA . LYS C 1 30 ? -3.691 -10.361 -3.063 1.00 8.30 30 LYS C CA 1
ATOM 871 C C . LYS C 1 30 ? -4.275 -9.152 -2.387 1.00 9.13 30 LYS C C 1
ATOM 872 O O . LYS C 1 30 ? -3.885 -8.816 -1.262 1.00 10.72 30 LYS C O 1
ATOM 878 N N . GLU C 1 31 ? -5.143 -8.409 -3.113 1.00 8.84 31 GLU C N 1
ATOM 879 C CA . GLU C 1 31 ? -5.733 -7.199 -2.517 1.00 7.93 31 GLU C CA 1
ATOM 880 C C . GLU C 1 31 ? -6.540 -7.562 -1.278 1.00 9.19 31 GLU C C 1
ATOM 881 O O . GLU C 1 31 ? -6.458 -6.864 -0.257 1.00 11.99 31 GLU C O 1
ATOM 887 N N . GLN C 1 32 ? -7.308 -8.646 -1.347 1.00 10.24 32 GLN C N 1
ATOM 888 C CA . GLN C 1 32 ? -8.121 -9.015 -0.184 1.00 9.32 32 GLN C CA 1
ATOM 889 C C . GLN C 1 32 ? -7.227 -9.385 0.992 1.00 10.51 32 GLN C C 1
ATOM 890 O O . GLN C 1 32 ? -7.521 -8.998 2.140 1.00 14.00 32 GLN C O 1
ATOM 896 N N . ASP C 1 33 ? -6.128 -10.114 0.724 1.00 12.39 33 ASP C N 1
ATOM 897 C CA . ASP C 1 33 ? -5.181 -10.522 1.777 1.00 17.75 33 ASP C CA 1
ATOM 898 C C . ASP C 1 33 ? -4.535 -9.328 2.476 1.00 18.79 33 ASP C C 1
ATOM 899 O O . ASP C 1 33 ? -4.064 -9.451 3.618 1.00 23.04 33 ASP C O 1
ATOM 904 N N . GLU C 1 34 ? -4.406 -8.204 1.795 1.00 18.39 34 GLU C N 1
ATOM 905 C CA . GLU C 1 34 ? -3.717 -7.013 2.286 1.00 21.33 34 GLU C CA 1
ATOM 906 C C . GLU C 1 34 ? -4.674 -6.015 2.890 1.00 24.44 34 GLU C C 1
ATOM 907 O O . GLU C 1 34 ? -4.231 -5.087 3.593 1.00 29.14 34 GLU C O 1
ATOM 913 N N . GLN C 1 35 ? -5.962 -6.238 2.741 1.00 27.64 35 GLN C N 1
ATOM 914 C CA . GLN C 1 35 ? -6.941 -5.243 3.160 1.00 33.06 35 GLN C CA 1
ATOM 915 C C . GLN C 1 35 ? -7.082 -5.296 4.681 1.00 40.86 35 GLN C C 1
ATOM 916 O O . GLN C 1 35 ? -6.345 -5.996 5.426 1.00 39.32 35 GLN C O 1
ATOM 923 N N . GLU D 1 1 ? -5.053 -25.743 -15.209 1.00 28.89 1 GLU D N 1
ATOM 924 C CA . GLU D 1 1 ? -5.971 -25.371 -16.273 1.00 24.69 1 GLU D CA 1
ATOM 925 C C . GLU D 1 1 ? -6.697 -24.115 -15.842 1.00 20.51 1 GLU D C 1
ATOM 926 O O . GLU D 1 1 ? -7.055 -23.964 -14.661 1.00 20.15 1 GLU D O 1
ATOM 932 N N . ASN D 1 2 ? -6.918 -23.210 -16.792 1.00 15.26 2 ASN D N 1
ATOM 933 C CA . ASN D 1 2 ? -7.217 -21.849 -16.412 1.00 12.35 2 ASN D CA 1
ATOM 934 C C . ASN D 1 2 ? -8.514 -21.751 -15.639 1.00 14.56 2 ASN D C 1
ATOM 935 O O . ASN D 1 2 ? -8.595 -20.993 -14.672 1.00 12.18 2 ASN D O 1
ATOM 940 N N . ILE D 1 3 ? -9.554 -22.462 -16.087 1.00 12.79 3 ILE D N 1
ATOM 941 C CA . ILE D 1 3 ? -10.877 -22.334 -15.476 1.00 13.34 3 ILE D CA 1
ATOM 942 C C . ILE D 1 3 ? -10.861 -22.881 -14.051 1.00 14.08 3 ILE D C 1
ATOM 943 O O . ILE D 1 3 ? -11.300 -22.220 -13.103 1.00 13.62 3 ILE D O 1
ATOM 948 N N . GLU D 1 4 ? -10.367 -24.100 -13.880 1.00 14.76 4 GLU D N 1
ATOM 949 C CA . GLU D 1 4 ? -10.314 -24.678 -12.546 1.00 15.92 4 G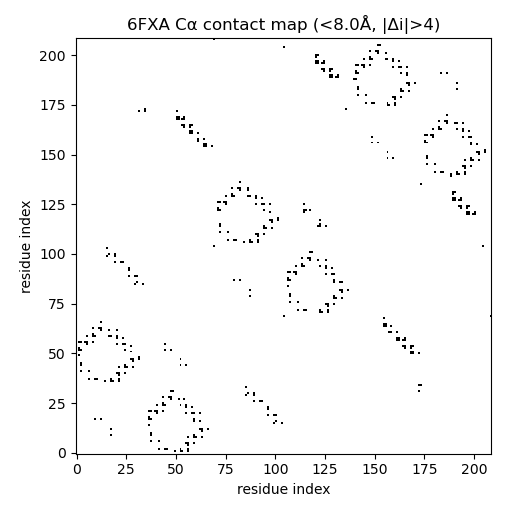LU D CA 1
ATOM 950 C C . GLU D 1 4 ? -9.492 -23.784 -11.624 1.00 14.46 4 GLU D C 1
ATOM 951 O O . GLU D 1 4 ? -9.877 -23.549 -10.467 1.00 14.04 4 GLU D O 1
ATOM 957 N N . GLU D 1 5 ? -8.356 -23.256 -12.123 1.00 13.42 5 GLU D N 1
ATOM 958 C CA . GLU D 1 5 ? -7.546 -22.389 -11.263 1.00 13.37 5 GLU D CA 1
ATOM 959 C C . GLU D 1 5 ? -8.282 -21.107 -10.910 1.00 12.39 5 GLU D C 1
ATOM 960 O O . GLU D 1 5 ? -8.116 -20.598 -9.805 1.00 11.69 5 GLU D O 1
ATOM 966 N N . THR D 1 6 ? -9.047 -20.556 -11.854 1.00 10.60 6 THR D N 1
ATOM 967 C CA . THR D 1 6 ? -9.768 -19.324 -11.576 1.00 10.21 6 THR D CA 1
ATOM 968 C C . THR D 1 6 ? -10.849 -19.569 -10.537 1.00 12.23 6 THR D C 1
ATOM 969 O O . THR D 1 6 ? -11.034 -18.744 -9.611 1.00 12.80 6 THR D O 1
ATOM 973 N N . ILE D 1 7 ? -11.530 -20.713 -10.640 1.00 11.52 7 ILE D N 1
ATOM 974 C CA . ILE D 1 7 ? -12.594 -21.040 -9.688 1.00 14.25 7 ILE D CA 1
ATOM 975 C C . ILE D 1 7 ? -12.027 -21.242 -8.300 1.00 13.95 7 ILE D C 1
ATOM 976 O O . ILE D 1 7 ? -12.604 -20.785 -7.297 1.00 14.86 7 ILE D O 1
ATOM 981 N N . THR D 1 8 ? -10.859 -21.860 -8.217 1.00 13.91 8 THR D N 1
ATOM 982 C CA . THR D 1 8 ? -10.212 -22.067 -6.926 1.00 16.02 8 THR D CA 1
ATOM 983 C C . THR D 1 8 ? -9.912 -20.747 -6.234 1.00 14.41 8 THR D C 1
ATOM 984 O O . THR D 1 8 ? -10.152 -20.605 -5.024 1.00 14.01 8 THR D O 1
ATOM 988 N N . VAL D 1 9 ? -9.434 -19.746 -6.998 1.00 10.18 9 VAL D N 1
ATOM 989 C CA . VAL D 1 9 ? -9.215 -18.412 -6.456 1.00 9.86 9 VAL D CA 1
ATOM 990 C C . VAL D 1 9 ? -10.549 -17.750 -6.099 1.00 11.02 9 VAL D C 1
ATOM 991 O O . VAL D 1 9 ? -10.710 -17.187 -4.995 1.00 12.34 9 VAL D O 1
ATOM 995 N N . MET D 1 10 ? -11.522 -17.771 -7.031 1.00 10.95 10 MET D N 1
ATOM 996 C CA . MET D 1 10 ? -12.799 -17.079 -6.778 1.00 13.84 10 MET D CA 1
ATOM 997 C C . MET D 1 10 ? -13.505 -17.591 -5.534 1.00 13.69 10 MET D C 1
ATOM 998 O O . MET D 1 10 ? -14.164 -16.822 -4.811 1.00 13.14 10 MET D O 1
ATOM 1003 N N . LYS D 1 11 ? -13.360 -18.873 -5.243 1.00 14.15 11 LYS D N 1
ATOM 1004 C CA . LYS D 1 11 ? -14.022 -19.424 -4.048 1.00 13.48 11 LYS D CA 1
ATOM 1005 C C . LYS D 1 11 ? -13.545 -18.746 -2.779 1.00 13.91 11 LYS D C 1
ATOM 1006 O O . LYS D 1 11 ? -14.259 -18.775 -1.756 1.00 16.28 11 LYS D O 1
ATOM 1012 N N . LYS D 1 12 ? -12.329 -18.235 -2.774 1.00 10.76 12 LYS D N 1
ATOM 1013 C CA . LYS D 1 12 ? -11.775 -17.591 -1.604 1.00 9.25 12 LYS D CA 1
ATOM 1014 C C . LYS D 1 12 ? -12.099 -16.112 -1.558 1.00 11.44 12 LYS D C 1
ATOM 1015 O O . LYS D 1 12 ? -11.698 -15.447 -0.594 1.00 10.00 12 LYS D O 1
ATOM 1021 N N . LEU D 1 13 ? -12.798 -15.576 -2.558 1.00 9.75 13 LEU D N 1
ATOM 1022 C CA . LEU D 1 13 ? -13.000 -14.133 -2.634 1.00 9.71 13 LEU D CA 1
ATOM 1023 C C . LEU D 1 13 ? -14.347 -13.684 -2.069 1.00 8.92 13 LEU D C 1
ATOM 1024 O O . LEU D 1 13 ? -15.368 -14.331 -2.274 1.00 9.93 13 LEU D O 1
ATOM 1029 N N . GLU D 1 14 ? -14.343 -12.481 -1.454 1.00 8.92 14 GLU D N 1
ATOM 1030 C CA A GLU D 1 14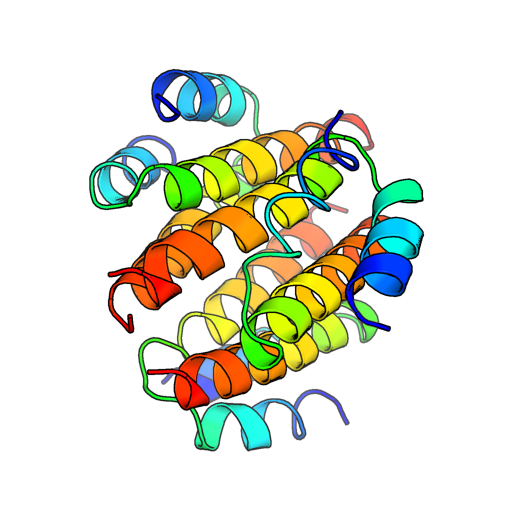 ? -15.551 -11.817 -1.001 0.49 10.59 14 GLU D CA 1
ATOM 1031 C CA B GLU D 1 14 ? -15.581 -11.885 -0.995 0.51 9.93 14 GLU D CA 1
ATOM 1032 C C . GLU D 1 14 ? -16.453 -11.574 -2.207 1.00 11.38 14 GLU D C 1
ATOM 1033 O O . GLU D 1 14 ? -15.981 -11.491 -3.358 1.00 10.58 14 GLU D O 1
ATOM 1044 N N . GLU D 1 15 ? -17.754 -11.439 -1.960 1.00 12.95 15 GLU D N 1
ATOM 1045 C CA . GLU D 1 15 ? -18.766 -11.281 -3.008 1.00 13.51 15 GLU D CA 1
ATOM 1046 C C . GLU D 1 15 ? -18.404 -10.241 -4.095 1.00 12.43 15 GLU D C 1
ATOM 1047 O O . GLU D 1 15 ? -18.362 -10.570 -5.283 1.00 12.67 15 GLU D O 1
ATOM 1053 N N . PRO D 1 16 ? -18.156 -8.978 -3.767 1.00 12.03 16 PRO D N 1
ATOM 1054 C CA . PRO D 1 16 ? -17.885 -8.049 -4.868 1.00 10.93 16 PRO D CA 1
ATOM 1055 C C . PRO D 1 16 ? -16.588 -8.312 -5.614 1.00 8.60 16 PRO D C 1
ATOM 1056 O O . PRO D 1 16 ? -16.424 -7.838 -6.758 1.00 10.91 16 PRO D O 1
ATOM 1060 N N . ARG D 1 17 ? -15.591 -8.915 -4.957 1.00 8.28 17 ARG D N 1
ATOM 1061 C CA . ARG D 1 17 ? -14.357 -9.313 -5.660 1.00 8.52 17 ARG D CA 1
ATOM 1062 C C . ARG D 1 17 ? -14.618 -10.463 -6.638 1.00 8.66 17 ARG D C 1
ATOM 1063 O O . ARG D 1 17 ? -14.078 -10.494 -7.753 1.00 9.02 17 ARG D O 1
ATOM 1071 N N . GLN D 1 18 ? -15.478 -11.402 -6.251 1.00 10.14 18 GLN D N 1
ATOM 1072 C CA . GLN D 1 18 ? -15.935 -12.421 -7.226 1.00 11.49 18 GLN D CA 1
ATOM 1073 C C . GLN D 1 18 ? -16.568 -11.755 -8.424 1.00 10.46 18 GLN D C 1
ATOM 1074 O O . GLN D 1 18 ? -16.280 -12.096 -9.588 1.00 11.87 18 GLN D O 1
ATOM 1080 N N . LYS D 1 19 ? -17.337 -10.724 -8.174 1.00 11.39 19 LYS D N 1
ATOM 1081 C CA . LYS D 1 19 ? -17.984 -9.994 -9.266 1.00 9.94 19 LYS D CA 1
ATOM 1082 C C . LYS D 1 19 ? -16.961 -9.310 -10.157 1.00 10.03 19 LYS D C 1
ATOM 1083 O O . LYS D 1 19 ? -17.155 -9.270 -11.369 1.00 12.42 19 LYS D O 1
ATOM 1089 N N . VAL D 1 20 ? -15.904 -8.693 -9.580 1.00 8.67 20 VAL D N 1
ATOM 1090 C CA . VAL D 1 20 ? -14.885 -8.124 -10.460 1.00 9.70 20 VAL D CA 1
ATOM 1091 C C . VAL D 1 20 ? -14.360 -9.187 -11.438 1.00 10.32 20 VAL D C 1
ATOM 1092 O O . VAL D 1 20 ? -14.159 -8.903 -12.604 1.00 11.00 20 VAL D O 1
ATOM 1096 N N . VAL D 1 21 ? -14.067 -10.403 -10.951 1.00 8.69 21 VAL D N 1
ATOM 1097 C CA . VAL D 1 21 ? -13.543 -11.447 -11.827 1.00 11.70 21 VAL D CA 1
ATOM 1098 C C . VAL D 1 21 ? -14.552 -11.800 -12.911 1.00 9.99 21 VAL D C 1
ATOM 1099 O O . VAL D 1 21 ? -14.195 -11.889 -14.112 1.00 10.44 21 VAL D O 1
ATOM 1103 N N . LEU D 1 22 ? -15.810 -12.042 -12.510 1.00 11.40 22 LEU D N 1
ATOM 1104 C CA . LEU D 1 22 ? -16.847 -12.402 -13.476 1.00 11.50 22 LEU D CA 1
ATOM 1105 C C . LEU D 1 22 ? -17.046 -11.281 -14.497 1.00 12.48 22 LEU D C 1
ATOM 1106 O O . LEU D 1 22 ? -17.163 -11.526 -15.709 1.00 13.01 22 LEU D O 1
ATOM 1111 N N . ASP D 1 23 ? -16.995 -10.030 -14.032 1.00 12.08 23 ASP D N 1
ATOM 1112 C CA . ASP D 1 23 ? -17.239 -8.927 -14.939 1.00 9.86 23 ASP D CA 1
ATOM 1113 C C . ASP D 1 23 ? -16.040 -8.710 -15.861 1.00 10.10 23 ASP D C 1
ATOM 1114 O O . ASP D 1 23 ? -16.229 -8.340 -17.014 1.00 12.07 23 ASP D O 1
ATOM 1119 N N . THR D 1 24 ? -14.837 -8.988 -15.375 1.00 10.03 24 THR D N 1
ATOM 1120 C CA . THR D 1 24 ? -13.656 -8.967 -16.239 1.00 8.14 24 THR D CA 1
ATOM 1121 C C . THR D 1 24 ? -13.796 -10.017 -17.332 1.00 9.16 24 THR D C 1
ATOM 1122 O O . THR D 1 24 ? -13.509 -9.749 -18.501 1.00 9.73 24 THR D O 1
ATOM 1126 N N . ALA D 1 25 ? -14.258 -11.224 -16.974 1.00 9.04 25 ALA D N 1
ATOM 1127 C CA . ALA D 1 25 ? -14.493 -12.241 -18.005 1.00 8.03 25 ALA D CA 1
ATOM 1128 C C . ALA D 1 25 ? -15.495 -11.754 -19.037 1.00 8.79 25 ALA D C 1
ATOM 1129 O O . ALA D 1 25 ? -15.296 -11.978 -20.242 1.00 9.93 25 ALA D O 1
ATOM 1131 N N . LYS D 1 26 ? -16.605 -11.150 -18.587 1.00 10.60 26 LYS D N 1
ATOM 1132 C CA . LYS D 1 26 ? -17.576 -10.616 -19.525 1.00 11.90 26 LYS D CA 1
ATOM 1133 C C . LYS D 1 26 ? -16.970 -9.530 -20.423 1.00 13.25 26 LYS D C 1
ATOM 1134 O O . LYS D 1 26 ? -17.334 -9.413 -21.613 1.00 14.67 26 LYS D O 1
ATOM 1140 N N . ILE D 1 27 ? -16.130 -8.665 -19.863 1.00 10.93 27 ILE D N 1
ATOM 1141 C CA . ILE D 1 27 ? -15.480 -7.662 -20.705 1.00 8.94 27 ILE D CA 1
ATOM 1142 C C . ILE D 1 27 ? -14.651 -8.355 -21.784 1.00 9.34 27 ILE D C 1
ATOM 1143 O O . ILE D 1 27 ? -14.690 -7.983 -22.976 1.00 10.15 27 ILE D O 1
ATOM 1148 N N . GLN D 1 28 ? -13.852 -9.352 -21.388 1.00 8.70 28 GLN D N 1
ATOM 1149 C CA . GLN D 1 28 ? -12.997 -10.055 -22.358 1.00 9.69 28 GLN D CA 1
ATOM 1150 C C . GLN D 1 28 ? -13.827 -10.689 -23.459 1.00 12.18 28 GLN D C 1
ATOM 1151 O O . GLN D 1 28 ? -13.416 -10.708 -24.614 1.00 13.36 28 GLN D O 1
ATOM 1157 N N . LEU D 1 29 ? -14.996 -11.217 -23.114 1.00 12.01 29 LEU D N 1
ATOM 1158 C CA . LEU D 1 29 ? -15.795 -11.916 -24.108 1.00 12.60 29 LEU D CA 1
ATOM 1159 C C . LEU D 1 29 ? -16.417 -10.920 -25.061 1.00 16.63 29 LEU D C 1
ATOM 1160 O O . LEU D 1 29 ? -16.454 -11.140 -26.280 1.00 17.46 29 LEU D O 1
ATOM 1165 N N . LYS D 1 30 ? -16.860 -9.788 -24.524 1.00 17.43 30 LYS D N 1
ATOM 1166 C CA . LYS D 1 30 ? -17.410 -8.760 -25.399 1.00 17.81 30 LYS D CA 1
ATOM 1167 C C . LYS D 1 30 ? -16.360 -8.254 -26.392 1.00 22.71 30 LYS D C 1
ATOM 1168 O O . LYS D 1 30 ? -16.690 -7.982 -27.575 1.00 24.00 30 LYS D O 1
ATOM 1174 N N . GLU D 1 31 ? -15.089 -8.176 -25.965 1.00 20.21 31 GLU D N 1
ATOM 1175 C CA . GLU D 1 31 ? -13.988 -7.715 -26.817 1.00 22.3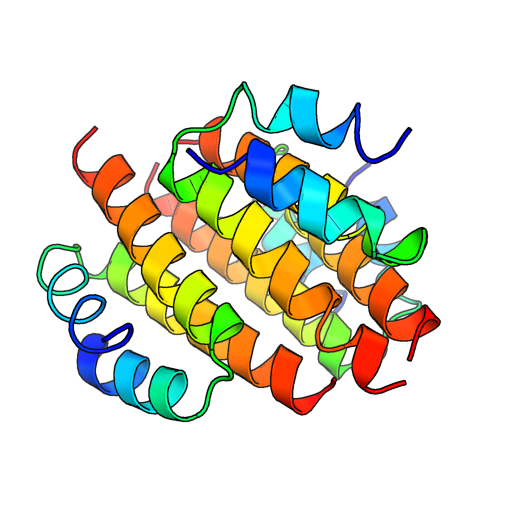9 31 GLU D CA 1
ATOM 1176 C C . GLU D 1 31 ? -13.598 -8.744 -27.837 1.00 21.43 31 GLU D C 1
ATOM 1177 O O . GLU D 1 31 ? -13.147 -8.395 -28.921 1.00 23.63 31 GLU D O 1
ATOM 1183 N N . GLN D 1 32 ? -13.713 -10.010 -27.485 1.00 20.02 32 GLN D N 1
ATOM 1184 C CA . GLN D 1 32 ? -13.268 -11.077 -28.359 1.00 17.82 32 GLN D CA 1
ATOM 1185 C C . GLN D 1 32 ? -14.147 -11.109 -29.577 1.00 26.88 32 GLN D C 1
ATOM 1186 O O . GLN D 1 32 ? -13.664 -11.250 -30.705 1.00 29.98 32 GLN D O 1
ATOM 1192 N N . ASP D 1 33 ? -15.435 -10.895 -29.332 1.00 29.76 33 ASP D N 1
ATOM 1193 C CA . ASP D 1 33 ? -16.522 -10.956 -30.289 1.00 41.73 33 ASP D CA 1
ATOM 1194 C C . ASP D 1 33 ? -16.608 -9.689 -31.145 1.00 48.73 33 ASP D C 1
ATOM 1195 O O . ASP D 1 33 ? -16.813 -9.775 -32.364 1.00 48.02 33 ASP D O 1
ATOM 1200 N N . GLU D 1 34 ? -16.473 -8.508 -30.534 1.00 54.08 34 GLU D N 1
ATOM 1201 C CA . GLU D 1 34 ? -16.458 -7.272 -31.315 1.00 58.46 34 GLU D CA 1
ATOM 1202 C C . GLU D 1 34 ? -15.185 -7.290 -32.167 1.00 60.19 34 GLU D C 1
ATOM 1203 O O . GLU D 1 34 ? -15.216 -7.461 -33.400 1.00 59.16 34 GLU D O 1
ATOM 1209 N N . GLU E 1 1 ? -28.438 -1.615 -15.941 1.00 43.09 1 GLU E N 1
ATOM 1210 C CA . GLU E 1 1 ? -27.854 -0.326 -15.662 1.00 37.66 1 GLU E CA 1
ATOM 1211 C C . GLU E 1 1 ? -26.898 -0.480 -14.431 1.00 30.09 1 GLU E C 1
ATOM 1212 O O . GLU E 1 1 ? -26.950 -1.442 -13.638 1.00 25.71 1 GLU E O 1
ATOM 1218 N N . ASN E 1 2 ? -26.025 0.495 -14.278 1.00 21.76 2 ASN E N 1
ATOM 1219 C CA . ASN E 1 2 ? -25.038 0.458 -13.212 1.00 20.14 2 ASN E CA 1
ATOM 1220 C C . ASN E 1 2 ? -24.771 1.819 -12.618 1.00 18.75 2 ASN E C 1
ATOM 1221 O O . ASN E 1 2 ? -24.251 1.887 -11.494 1.00 20.35 2 ASN E O 1
ATOM 1226 N N . ILE E 1 3 ? -25.110 2.921 -13.296 1.00 18.13 3 ILE E N 1
ATOM 1227 C CA . ILE E 1 3 ? -24.731 4.227 -12.766 1.00 18.79 3 ILE E CA 1
ATOM 1228 C C . ILE E 1 3 ? -25.554 4.557 -11.531 1.00 16.62 3 ILE E C 1
ATOM 1229 O O . ILE E 1 3 ? -25.022 5.067 -10.537 1.00 17.35 3 ILE E O 1
ATOM 1234 N N . GLU E 1 4 ? -26.875 4.337 -11.601 1.00 17.91 4 GLU E N 1
ATOM 1235 C CA . GLU E 1 4 ? -27.726 4.647 -10.467 1.00 17.58 4 GLU E CA 1
ATOM 1236 C C . GLU E 1 4 ? -27.188 4.013 -9.188 1.00 16.96 4 GLU E C 1
ATOM 1237 O O . GLU E 1 4 ? -27.090 4.665 -8.153 1.00 18.78 4 GLU E O 1
ATOM 1243 N N . GLU E 1 5 ? -26.863 2.728 -9.241 1.00 15.56 5 GLU E N 1
ATOM 1244 C CA . GLU E 1 5 ? -26.394 2.027 -8.061 1.00 17.91 5 GLU E CA 1
ATOM 1245 C C . GLU E 1 5 ? -24.963 2.460 -7.695 1.00 14.52 5 GLU E C 1
ATOM 1246 O O . GLU E 1 5 ? -24.624 2.541 -6.511 1.00 16.61 5 GLU E O 1
ATOM 1252 N N . THR E 1 6 ? -24.122 2.785 -8.684 1.00 14.22 6 THR E N 1
ATOM 1253 C CA . THR E 1 6 ? -22.768 3.313 -8.375 1.00 13.67 6 THR E CA 1
ATOM 1254 C C . THR E 1 6 ? -22.831 4.636 -7.620 1.00 15.29 6 THR E C 1
ATOM 1255 O O . THR E 1 6 ? -22.147 4.809 -6.597 1.00 15.29 6 THR E O 1
ATOM 1259 N N . ILE E 1 7 ? -23.733 5.537 -8.048 1.00 16.55 7 ILE E N 1
ATOM 1260 C CA . ILE E 1 7 ? -23.936 6.792 -7.313 1.00 16.68 7 ILE E CA 1
ATOM 1261 C C . ILE E 1 7 ? -24.363 6.502 -5.879 1.00 16.00 7 ILE E C 1
ATOM 1262 O O . ILE E 1 7 ? -23.876 7.128 -4.934 1.00 14.13 7 ILE E O 1
ATOM 1267 N N . THR E 1 8 ? -25.292 5.558 -5.692 1.00 14.28 8 THR E N 1
ATOM 1268 C CA . THR E 1 8 ? -25.802 5.276 -4.351 1.00 15.03 8 THR E CA 1
ATOM 1269 C C . THR E 1 8 ? -24.695 4.778 -3.425 1.00 15.51 8 THR E C 1
ATOM 1270 O O . THR E 1 8 ? -24.568 5.232 -2.277 1.00 18.28 8 THR E O 1
ATOM 1274 N N . VAL E 1 9 ? -23.825 3.902 -3.937 1.00 13.89 9 VAL E N 1
ATOM 1275 C CA . VAL E 1 9 ? -22.693 3.429 -3.136 1.00 12.13 9 VAL E CA 1
ATOM 1276 C C . VAL E 1 9 ? -21.686 4.561 -2.888 1.00 11.01 9 VAL E C 1
ATOM 1277 O O . VAL E 1 9 ? -21.262 4.776 -1.734 1.00 12.76 9 VAL E O 1
ATOM 1281 N N . MET E 1 10 ? -21.356 5.344 -3.937 1.00 10.32 10 MET E N 1
ATOM 1282 C CA . MET E 1 10 ? -20.394 6.431 -3.788 1.00 10.85 10 MET E CA 1
ATOM 1283 C C . MET E 1 10 ? -20.825 7.444 -2.731 1.00 10.34 10 MET E C 1
ATOM 1284 O O . MET E 1 10 ? -19.970 7.978 -2.021 1.00 13.12 10 MET E O 1
ATOM 1289 N N . LYS E 1 11 ? -22.121 7.756 -2.640 1.00 12.40 11 LYS E N 1
ATOM 1290 C CA . LYS E 1 11 ? -22.569 8.740 -1.642 1.00 14.40 11 LYS E CA 1
ATOM 1291 C C . LYS E 1 11 ? -22.240 8.286 -0.208 1.00 15.66 11 LYS E C 1
ATOM 1292 O O . LYS E 1 11 ? -22.096 9.134 0.694 1.00 17.09 11 LYS E O 1
ATOM 1298 N N . LYS E 1 12 ? -22.083 6.969 0.025 1.00 13.95 12 LYS E N 1
ATOM 1299 C CA . LYS E 1 12 ? -21.657 6.456 1.334 1.00 13.46 12 LYS E CA 1
ATOM 1300 C C . LYS E 1 12 ? -20.148 6.433 1.535 1.00 13.19 12 LYS E C 1
ATOM 1301 O O . LYS E 1 12 ? -19.702 6.236 2.680 1.00 15.77 12 LYS E O 1
ATOM 1307 N N . LEU E 1 13 ? -19.348 6.596 0.465 1.00 10.73 13 LEU E N 1
ATOM 1308 C CA . LEU E 1 13 ? -17.900 6.447 0.598 1.00 9.73 13 LEU E CA 1
ATOM 1309 C C . LEU E 1 13 ? -17.233 7.724 1.066 1.00 8.44 13 LEU E C 1
ATOM 1310 O O . LEU E 1 13 ? -17.585 8.832 0.629 1.00 9.13 13 LEU E O 1
ATOM 1315 N N . GLU E 1 14 ? -16.221 7.551 1.912 1.00 9.71 14 GLU E N 1
ATOM 1316 C CA . GLU E 1 14 ? -15.269 8.609 2.234 1.00 9.66 14 GLU E CA 1
ATOM 1317 C C . GLU E 1 14 ? -14.579 9.142 0.984 1.00 8.77 14 GLU E C 1
ATOM 1318 O O . GLU E 1 14 ? -14.472 8.471 -0.040 1.00 10.61 14 GLU E O 1
ATOM 1324 N N . GLU E 1 15 ? -14.181 10.404 1.058 1.00 9.15 15 GLU E N 1
ATOM 1325 C CA . GLU E 1 15 ? -13.570 11.081 -0.085 1.00 12.67 15 GLU E CA 1
ATOM 1326 C C . GLU E 1 15 ? -12.499 10.249 -0.799 1.00 9.81 15 GLU E C 1
ATOM 1327 O O . GLU E 1 15 ? -12.573 10.139 -2.018 1.00 8.69 15 GLU E O 1
ATOM 1333 N N . PRO E 1 16 ? -11.473 9.716 -0.147 1.00 11.81 16 PRO E N 1
ATOM 1334 C CA . PRO E 1 16 ? -10.432 8.995 -0.903 1.00 10.93 16 PRO E CA 1
ATOM 1335 C C . PRO E 1 16 ? -10.995 7.746 -1.549 1.00 10.14 16 PRO E C 1
ATOM 1336 O O . PRO E 1 16 ? -10.462 7.288 -2.575 1.00 9.64 16 PRO E O 1
ATOM 1340 N N . ARG E 1 17 ? -11.999 7.113 -0.936 1.00 8.74 17 ARG E N 1
ATOM 1341 C CA . ARG E 1 17 ? -12.585 5.919 -1.561 1.00 8.30 17 ARG E CA 1
ATOM 1342 C C . ARG E 1 17 ? -13.452 6.276 -2.770 1.00 7.18 17 ARG E C 1
ATOM 1343 O O . ARG E 1 17 ? -13.522 5.516 -3.750 1.00 6.37 17 ARG E O 1
ATOM 1351 N N . GLN E 1 18 ? -14.063 7.459 -2.764 1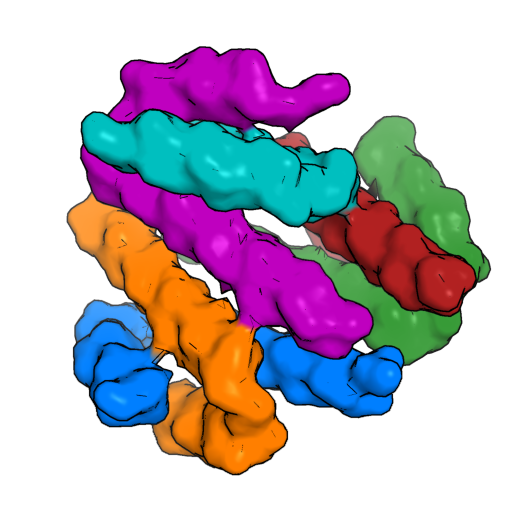.00 7.11 18 GLN E N 1
ATOM 1352 C CA . GLN E 1 18 ? -14.728 7.936 -3.962 1.00 7.22 18 GLN E CA 1
ATOM 1353 C C . GLN E 1 18 ? -13.720 8.146 -5.061 1.00 7.70 18 GLN E C 1
ATOM 1354 O O . GLN E 1 18 ? -13.996 7.817 -6.227 1.00 9.55 18 GLN E O 1
ATOM 1360 N N . LYS E 1 19 ? -12.512 8.626 -4.699 1.00 8.02 19 LYS E N 1
ATOM 1361 C CA A LYS E 1 19 ? -11.470 8.812 -5.713 0.51 8.70 19 LYS E CA 1
ATOM 1362 C CA B LYS E 1 19 ? -11.456 8.809 -5.703 0.49 7.58 19 LYS E CA 1
ATOM 1363 C C . LYS E 1 19 ? -10.973 7.484 -6.274 1.00 7.76 19 LYS E C 1
ATOM 1364 O O . LYS E 1 19 ? -10.677 7.401 -7.490 1.00 7.96 19 LYS E O 1
ATOM 1375 N N . VAL E 1 20 ? -10.952 6.409 -5.454 1.00 7.18 20 VAL E N 1
ATOM 1376 C CA . VAL E 1 20 ? -10.600 5.090 -5.975 1.00 6.57 20 VAL E CA 1
ATOM 1377 C C . VAL E 1 20 ? -11.610 4.680 -7.072 1.00 7.23 20 VAL E C 1
ATOM 1378 O O . VAL E 1 20 ? -11.228 4.163 -8.132 1.00 7.45 20 VAL E O 1
ATOM 1382 N N . VAL E 1 21 ? -12.922 4.908 -6.820 1.00 5.76 21 VAL E N 1
ATOM 1383 C CA . VAL E 1 21 ? -13.951 4.542 -7.775 1.00 5.50 21 VAL E CA 1
ATOM 1384 C C . VAL E 1 21 ? -13.783 5.360 -9.053 1.00 7.27 21 VAL E C 1
ATOM 1385 O O . VAL E 1 21 ? -13.813 4.816 -10.162 1.00 7.55 21 VAL E O 1
ATOM 1389 N N . LEU E 1 22 ? -13.600 6.690 -8.928 1.00 6.69 22 LEU E N 1
ATOM 1390 C CA . LEU E 1 22 ? -13.312 7.514 -10.114 1.00 5.91 22 LEU E CA 1
ATOM 1391 C C . LEU E 1 22 ? -12.076 7.007 -10.887 1.00 6.96 22 LEU E C 1
ATOM 1392 O O . LEU E 1 22 ? -12.125 6.859 -12.126 1.00 9.08 22 LEU E O 1
ATOM 1397 N N . ASP E 1 23 ? -10.958 6.725 -10.193 1.00 6.49 23 ASP E N 1
ATOM 1398 C CA . ASP E 1 23 ? -9.776 6.254 -10.921 1.00 5.99 23 ASP E CA 1
ATOM 1399 C C . ASP E 1 23 ? -10.069 4.891 -11.572 1.00 7.89 23 ASP E C 1
ATOM 1400 O O . ASP E 1 23 ? -9.520 4.588 -12.647 1.00 7.70 23 ASP E O 1
ATOM 1405 N N . THR E 1 24 ? -10.931 4.066 -10.938 1.00 6.48 24 THR E N 1
ATOM 1406 C CA . THR E 1 24 ? -11.294 2.796 -11.560 1.00 6.34 24 THR E CA 1
ATOM 1407 C C . THR E 1 24 ? -12.045 3.026 -12.853 1.00 6.87 24 THR E C 1
ATOM 1408 O O . THR E 1 24 ? -11.786 2.331 -13.852 1.00 5.54 24 THR E O 1
ATOM 1412 N N . ALA E 1 25 ? -12.963 3.994 -12.856 1.00 7.63 25 ALA E N 1
ATOM 1413 C CA . ALA E 1 25 ? -13.669 4.306 -14.087 1.00 7.77 25 ALA E CA 1
ATOM 1414 C C . ALA E 1 25 ? -12.698 4.815 -15.167 1.00 5.71 25 ALA E C 1
ATOM 1415 O O . ALA E 1 25 ? -12.811 4.440 -16.360 1.00 8.55 25 ALA E O 1
ATOM 1417 N N . LYS E 1 26 ? -11.744 5.680 -14.778 1.00 8.11 26 LYS E N 1
ATOM 1418 C CA . LYS E 1 26 ? -10.714 6.174 -15.721 1.00 7.65 26 LYS E CA 1
ATOM 1419 C C . LYS E 1 26 ? -9.916 5.035 -16.326 1.00 6.78 26 LYS E C 1
ATOM 1420 O O . LYS E 1 26 ? -9.643 5.028 -17.552 1.00 9.66 26 LYS E O 1
ATOM 1426 N N . ILE E 1 27 ? -9.500 4.072 -15.501 1.00 7.32 27 ILE E N 1
ATOM 1427 C CA . ILE E 1 27 ? -8.815 2.881 -16.028 1.00 5.72 27 ILE E CA 1
ATOM 1428 C C . ILE E 1 27 ? -9.704 2.120 -17.026 1.00 8.15 27 ILE E C 1
ATOM 1429 O O . ILE E 1 27 ? -9.235 1.674 -18.099 1.00 7.42 27 ILE E O 1
ATOM 1434 N N . GLN E 1 28 ? -10.980 1.930 -16.692 1.00 6.99 28 GLN E N 1
ATOM 1435 C CA . GLN E 1 28 ? -11.844 1.206 -17.631 1.00 8.14 28 GLN E CA 1
ATOM 1436 C C . GLN E 1 28 ? -11.865 1.908 -18.978 1.00 8.82 28 GLN E C 1
ATOM 1437 O O . GLN E 1 28 ? -11.906 1.258 -20.032 1.00 10.73 28 GLN E O 1
ATOM 1443 N N . LEU E 1 29 ? -11.906 3.247 -18.973 1.00 8.38 29 LEU E N 1
ATOM 1444 C CA . LEU E 1 29 ? -12.059 3.920 -20.250 1.00 8.52 29 LEU E CA 1
ATOM 1445 C C . LEU E 1 29 ? -10.769 3.876 -21.056 1.00 8.58 29 LEU E C 1
ATOM 1446 O O . LEU E 1 29 ? -10.816 3.755 -22.293 1.00 11.53 29 LEU E O 1
ATOM 1451 N N . LYS E 1 30 ? -9.595 3.903 -20.392 1.00 9.94 30 LYS E N 1
ATOM 1452 C CA . LYS E 1 30 ? -8.336 3.727 -21.132 1.00 9.13 30 LYS E CA 1
ATOM 1453 C C . LYS E 1 30 ? -8.299 2.347 -21.768 1.00 8.77 30 LYS E C 1
ATOM 1454 O O . LYS E 1 30 ? -7.836 2.190 -22.912 1.00 12.03 30 LYS E O 1
ATOM 1460 N N . GLU E 1 31 ? -8.668 1.310 -20.992 1.00 8.40 31 GLU E N 1
ATOM 1461 C CA . GLU E 1 31 ? -8.717 -0.022 -21.566 1.00 9.26 31 GLU E CA 1
ATOM 1462 C C . GLU E 1 31 ? -9.695 -0.082 -22.726 1.00 11.53 31 GLU E C 1
ATOM 1463 O O . GLU E 1 31 ? -9.407 -0.741 -23.728 1.00 12.84 31 GLU E O 1
ATOM 1469 N N . GLN E 1 32 ? -10.887 0.508 -22.575 1.00 10.50 32 GLN E N 1
ATOM 1470 C CA . GLN E 1 32 ? -11.868 0.454 -23.653 1.00 13.27 32 GLN E CA 1
ATOM 1471 C C . GLN E 1 32 ? -11.341 1.161 -24.908 1.00 15.35 32 GLN E C 1
ATOM 1472 O O . GLN E 1 32 ? -11.575 0.702 -26.044 1.00 17.09 32 GLN E O 1
ATOM 1478 N N . ASP E 1 33 ? -10.686 2.306 -24.729 1.00 15.80 33 ASP E N 1
A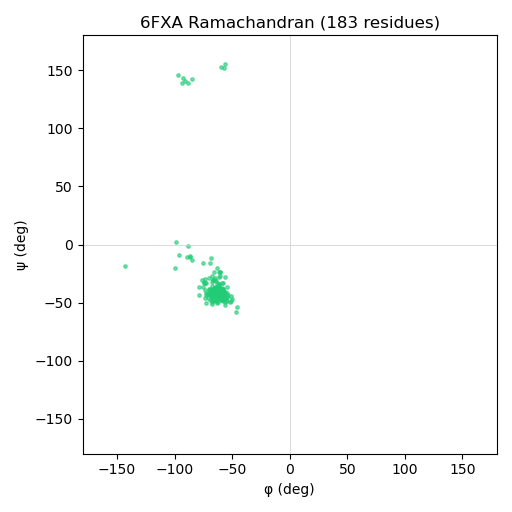TOM 1479 C CA . ASP E 1 33 ? -10.060 2.993 -25.870 1.00 18.09 33 ASP E CA 1
ATOM 1480 C C . ASP E 1 33 ? -9.069 2.105 -26.624 1.00 17.63 33 ASP E C 1
ATOM 1481 O O . ASP E 1 33 ? -8.845 2.311 -27.834 1.00 21.73 33 ASP E O 1
ATOM 1486 N N . GLU E 1 34 ? -8.443 1.125 -25.963 1.00 14.65 34 GLU E N 1
ATOM 1487 C CA A GLU E 1 34 ? -7.402 0.332 -26.606 0.58 14.32 34 GLU E CA 1
ATOM 1488 C CA B GLU E 1 34 ? -7.411 0.346 -26.631 0.42 15.85 34 GLU E CA 1
ATOM 1489 C C . GLU E 1 34 ? -7.947 -0.897 -27.312 1.00 20.49 34 GLU E C 1
ATOM 1490 O O . GLU E 1 34 ? -7.230 -1.491 -28.138 1.00 25.89 34 GLU E O 1
ATOM 1501 N N . GLN E 1 35 ? -9.180 -1.290 -27.019 1.00 26.29 35 GLN E N 1
ATOM 1502 C CA . GLN E 1 35 ? -9.760 -2.417 -27.680 1.00 36.63 35 GLN E CA 1
ATOM 1503 C C . GLN E 1 35 ? -10.016 -2.054 -29.171 1.00 44.68 35 GLN E C 1
ATOM 1504 O O . GLN E 1 35 ? -9.841 -0.910 -29.668 1.00 46.12 35 GLN E O 1
ATOM 1511 N N . GLU F 1 1 ? -17.876 16.298 -6.130 1.00 32.32 1 GLU F N 1
ATOM 1512 C CA . GLU F 1 1 ? -17.189 16.408 -7.399 1.00 29.92 1 GLU F CA 1
ATOM 1513 C C . GLU F 1 1 ? -16.861 14.998 -7.926 1.00 24.40 1 GLU F C 1
ATOM 1514 O O . GLU F 1 1 ? -17.004 14.724 -9.125 1.00 23.93 1 GLU F O 1
ATOM 1520 N N . ASN F 1 2 ? -16.422 14.106 -7.030 1.00 18.52 2 ASN F N 1
ATOM 1521 C CA . ASN F 1 2 ? -16.024 12.786 -7.506 1.00 15.21 2 ASN F CA 1
ATOM 1522 C C . ASN F 1 2 ? -17.183 12.054 -8.153 1.00 15.43 2 ASN F C 1
ATOM 1523 O O . ASN F 1 2 ? -16.995 11.309 -9.121 1.00 16.79 2 ASN F O 1
ATOM 1528 N N . ILE F 1 3 ? -18.389 12.272 -7.650 1.00 14.60 3 ILE F N 1
ATOM 1529 C CA . ILE F 1 3 ? -19.531 11.554 -8.183 1.00 15.58 3 ILE F CA 1
ATOM 1530 C C . ILE F 1 3 ? -19.848 12.010 -9.601 1.00 16.78 3 ILE F C 1
ATOM 1531 O O . ILE F 1 3 ? -20.002 11.183 -10.500 1.00 17.57 3 ILE F O 1
ATOM 1536 N N . GLU F 1 4 ? -19.899 13.320 -9.834 1.00 18.71 4 GLU F N 1
ATOM 1537 C CA A GLU F 1 4 ? -20.219 13.819 -11.168 0.60 19.35 4 GLU F CA 1
ATOM 1538 C CA B GLU F 1 4 ? -20.223 13.812 -11.171 0.40 19.42 4 GLU F CA 1
ATOM 1539 C C . GLU F 1 4 ? -19.135 13.439 -12.171 1.00 19.53 4 GLU F C 1
ATOM 1540 O O . GLU F 1 4 ? -19.442 13.089 -13.324 1.00 23.76 4 GLU F O 1
ATOM 1551 N N . GLU F 1 5 ? -17.867 13.480 -11.747 1.00 16.69 5 GLU F N 1
ATOM 1552 C CA . GLU F 1 5 ? -16.779 13.095 -12.647 1.00 15.87 5 GLU F CA 1
ATOM 1553 C C . GLU F 1 5 ? -16.873 11.621 -12.985 1.00 14.74 5 GLU F C 1
ATOM 1554 O O . GLU F 1 5 ? -16.607 11.226 -14.118 1.00 16.26 5 GLU F O 1
ATOM 1560 N N . THR F 1 6 ? -17.274 10.800 -12.009 1.00 13.11 6 THR F N 1
ATOM 1561 C CA . THR F 1 6 ? -17.382 9.356 -12.232 1.00 11.26 6 THR F CA 1
ATOM 1562 C C . THR F 1 6 ? -18.532 9.065 -13.182 1.00 14.05 6 THR F C 1
ATOM 1563 O O . THR F 1 6 ? -18.367 8.234 -14.079 1.00 16.06 6 THR F O 1
ATOM 1567 N N . ILE F 1 7 ? -19.690 9.744 -13.009 1.00 16.49 7 ILE F N 1
ATOM 1568 C CA . ILE F 1 7 ? -20.838 9.552 -13.910 1.00 20.01 7 ILE F CA 1
ATOM 1569 C C . ILE F 1 7 ? -20.438 9.892 -15.339 1.00 21.13 7 ILE F C 1
ATOM 1570 O O . ILE F 1 7 ? -20.795 9.192 -16.306 1.00 21.62 7 ILE F O 1
ATOM 1575 N N . THR F 1 8 ? -19.699 10.978 -15.496 1.00 20.38 8 THR F N 1
ATOM 1576 C CA . THR F 1 8 ? -19.294 11.388 -16.828 1.00 22.34 8 THR F CA 1
ATOM 1577 C C . THR F 1 8 ? -18.470 10.316 -17.502 1.00 19.95 8 THR F C 1
ATOM 1578 O O . THR F 1 8 ? -18.610 10.093 -18.717 1.00 22.76 8 THR F O 1
ATOM 1582 N N . VAL F 1 9 ? -17.548 9.686 -16.756 1.00 16.55 9 VAL F N 1
ATOM 1583 C CA . VAL F 1 9 ? -16.750 8.631 -17.361 1.00 14.84 9 VAL F CA 1
ATOM 1584 C C . VAL F 1 9 ? -17.614 7.403 -17.655 1.00 14.25 9 VAL F C 1
ATOM 1585 O O . VAL F 1 9 ? -17.549 6.841 -18.742 1.00 17.45 9 VAL F O 1
ATOM 1589 N N . MET F 1 10 ? -18.505 7.034 -16.721 1.00 13.79 10 MET F N 1
ATOM 1590 C CA . MET F 1 10 ? -19.281 5.811 -16.884 1.00 16.30 10 MET F CA 1
ATOM 1591 C C . MET F 1 10 ? -20.213 5.861 -18.093 1.00 19.49 10 MET F C 1
ATOM 1592 O O . MET F 1 10 ? -20.466 4.825 -18.722 1.00 20.42 10 MET F O 1
ATOM 1597 N N . LYS F 1 11 ? -20.797 7.034 -18.384 1.00 23.05 11 LYS F N 1
ATOM 1598 C CA A LYS F 1 11 ? -21.655 7.146 -19.546 0.47 24.96 11 LYS F CA 1
ATOM 1599 C CA B LYS F 1 11 ? -21.638 7.193 -19.560 0.53 24.03 11 LYS F CA 1
ATOM 1600 C C . LYS F 1 11 ? -20.928 6.742 -20.826 1.00 24.45 11 LYS F C 1
ATOM 1601 O O . LYS F 1 11 ? -21.578 6.343 -21.799 1.00 27.63 11 LYS F O 1
ATOM 1612 N N . LYS F 1 12 ? -19.598 6.839 -20.856 1.00 25.15 12 LYS F N 1
ATOM 1613 C CA . LYS F 1 12 ? -18.815 6.432 -22.025 1.00 23.67 12 LYS F CA 1
ATOM 1614 C C . LYS F 1 12 ? -18.463 4.955 -22.031 1.00 22.28 12 LYS F C 1
ATOM 1615 O O . LYS F 1 12 ? -17.958 4.446 -23.047 1.00 25.24 12 LYS F O 1
ATOM 1621 N N . LEU F 1 13 ? -18.699 4.248 -20.939 1.00 18.76 13 LEU F N 1
ATOM 1622 C CA . LEU F 1 13 ? -18.250 2.862 -20.802 1.00 16.49 13 LEU F CA 1
ATOM 1623 C C . LEU F 1 13 ? -19.347 1.901 -21.255 1.00 21.24 13 LEU F C 1
ATOM 1624 O O . LEU F 1 13 ? -20.533 2.132 -20.997 1.00 24.05 13 LEU F O 1
ATOM 1629 N N . GLU F 1 14 ? -18.925 0.803 -21.901 1.00 21.16 14 GLU F N 1
ATOM 1630 C CA . GLU F 1 14 ? -19.747 -0.382 -22.105 1.00 21.31 14 GLU F CA 1
ATOM 1631 C C . GLU F 1 14 ? -20.259 -0.934 -20.783 1.00 21.56 14 GLU F C 1
ATOM 1632 O O . GLU F 1 14 ? -19.661 -0.742 -19.729 1.00 19.29 14 GLU F O 1
ATOM 1638 N N . GLU F 1 15 ? -21.380 -1.660 -20.857 1.00 24.16 15 GLU F N 1
ATOM 1639 C CA . GLU F 1 15 ? -22.032 -2.157 -19.649 1.00 24.66 15 GLU F CA 1
ATOM 1640 C C . GLU F 1 15 ? -21.134 -3.020 -18.751 1.00 20.97 15 GLU F C 1
ATOM 1641 O O . GLU F 1 15 ? -21.095 -2.765 -17.534 1.00 18.21 15 GLU F O 1
ATOM 1647 N N . PRO F 1 16 ? -20.449 -4.071 -19.222 1.00 21.65 16 PRO F N 1
ATOM 1648 C CA . PRO F 1 16 ? -19.646 -4.833 -18.261 1.00 20.03 16 PRO F CA 1
ATOM 1649 C C . PRO F 1 16 ? -18.501 -4.033 -17.686 1.00 17.95 16 PRO F C 1
ATOM 1650 O O . PRO F 1 16 ? -18.035 -4.372 -16.584 1.00 18.25 16 PRO F O 1
ATOM 1654 N N . ARG F 1 17 ? -18.021 -2.982 -18.387 1.00 16.02 17 ARG F N 1
ATOM 1655 C CA . ARG F 1 17 ? -17.002 -2.106 -17.789 1.00 14.79 17 ARG F CA 1
ATOM 1656 C C . ARG F 1 17 ? -17.605 -1.223 -16.692 1.00 14.79 17 ARG F C 1
ATOM 1657 O O . ARG F 1 17 ? -16.988 -0.990 -15.649 1.00 12.50 17 ARG F O 1
ATOM 1665 N N . GLN F 1 18 ? -18.807 -0.682 -16.924 1.00 13.99 18 GLN F N 1
ATOM 1666 C CA . GLN F 1 18 ? -19.512 -0.024 -15.822 1.00 12.89 18 GLN F CA 1
ATOM 1667 C C . GLN F 1 18 ? -19.666 -0.952 -14.609 1.00 14.85 18 GLN F C 1
ATOM 1668 O O . GLN F 1 18 ? -19.609 -0.489 -13.446 1.00 14.68 18 GLN F O 1
ATOM 1674 N N . LYS F 1 19 ? -19.898 -2.266 -14.849 1.00 14.00 19 LYS F N 1
ATOM 1675 C CA . LYS F 1 19 ? -20.060 -3.210 -13.732 1.00 15.60 19 LYS F CA 1
ATOM 1676 C C . LYS F 1 19 ? -18.801 -3.305 -12.876 1.00 13.27 19 LYS F C 1
ATOM 1677 O O . LYS F 1 19 ? -18.881 -3.446 -11.637 1.00 12.45 19 LYS F O 1
ATOM 1683 N N . VAL F 1 20 ? -17.612 -3.320 -13.513 1.00 10.41 20 VAL F N 1
ATOM 1684 C CA . VAL F 1 20 ? -16.400 -3.309 -12.694 1.00 9.87 20 VAL F CA 1
ATOM 1685 C C . VAL F 1 20 ? -16.372 -2.099 -11.756 1.00 11.41 20 VAL F C 1
ATOM 1686 O O . VAL F 1 20 ? -15.913 -2.200 -10.619 1.00 10.44 20 VAL F O 1
ATOM 1690 N N . VAL F 1 21 ? -16.791 -0.928 -12.240 1.00 12.04 21 VAL F N 1
ATOM 1691 C CA . VAL F 1 21 ? -16.763 0.273 -11.400 1.00 10.15 21 VAL F CA 1
ATOM 1692 C C . VAL F 1 21 ? -17.719 0.089 -10.216 1.00 10.50 21 VAL F C 1
ATOM 1693 O O . VAL F 1 21 ? -17.363 0.406 -9.071 1.00 10.73 21 VAL F O 1
ATOM 1697 N N . LEU F 1 22 ? -18.958 -0.392 -10.478 1.00 11.09 22 LEU F N 1
ATOM 1698 C CA . LEU F 1 22 ? -19.877 -0.650 -9.379 1.00 10.53 22 LEU F CA 1
ATOM 1699 C C . LEU F 1 22 ? -19.271 -1.655 -8.390 1.00 11.29 22 LEU F C 1
ATOM 1700 O O . LEU F 1 22 ? -19.320 -1.467 -7.168 1.00 12.13 22 LEU F O 1
ATOM 1705 N N . ASP F 1 23 ? -18.740 -2.776 -8.891 1.00 11.14 23 ASP F N 1
ATOM 1706 C CA . ASP F 1 23 ? -18.223 -3.787 -7.987 1.00 12.87 23 ASP F CA 1
ATOM 1707 C C . ASP F 1 23 ? -17.113 -3.207 -7.147 1.00 11.78 23 ASP F C 1
ATOM 1708 O O . ASP F 1 23 ? -16.963 -3.563 -5.978 1.00 13.51 23 ASP F O 1
ATOM 1713 N N . THR F 1 24 ? -16.287 -2.340 -7.747 1.00 9.89 24 THR F N 1
ATOM 1714 C CA . THR F 1 24 ? -15.192 -1.707 -7.017 1.00 8.28 24 THR F CA 1
ATOM 1715 C C . THR F 1 24 ? -15.717 -0.765 -5.932 1.00 8.73 24 THR F C 1
ATOM 1716 O O . THR F 1 24 ? -15.166 -0.740 -4.831 1.00 10.90 24 THR F O 1
ATOM 1720 N N . ALA F 1 25 ? -16.779 -0.001 -6.238 1.00 9.82 25 ALA F N 1
ATOM 1721 C CA . ALA F 1 25 ? -17.409 0.812 -5.188 1.00 10.07 25 ALA F CA 1
ATOM 1722 C C . ALA F 1 25 ? -17.860 -0.043 -4.007 1.00 12.19 25 ALA F C 1
ATOM 1723 O O . ALA F 1 25 ? -17.693 0.354 -2.837 1.00 13.69 25 ALA F O 1
ATOM 1725 N N . LYS F 1 26 ? -18.423 -1.234 -4.295 1.00 12.19 26 LYS F N 1
ATOM 1726 C CA . LYS F 1 26 ? -18.851 -2.160 -3.227 1.00 13.19 26 LYS F CA 1
ATOM 1727 C C . LYS F 1 26 ? -17.677 -2.725 -2.429 1.00 13.49 26 LYS F C 1
ATOM 1728 O O . LYS F 1 26 ? -17.802 -2.897 -1.208 1.00 15.34 26 LYS F O 1
ATOM 1734 N N . ILE F 1 27 ? -16.536 -3.044 -3.096 1.00 11.67 27 ILE F N 1
ATOM 1735 C CA . ILE F 1 27 ? -15.341 -3.436 -2.350 1.00 11.04 27 ILE F CA 1
ATOM 1736 C C . ILE F 1 27 ? -14.933 -2.321 -1.395 1.00 11.98 27 ILE F C 1
ATOM 1737 O O . ILE F 1 27 ? -14.607 -2.567 -0.222 1.00 16.00 27 ILE F O 1
ATOM 1742 N N . GLN F 1 28 ? -14.908 -1.077 -1.911 1.00 11.62 28 GLN F N 1
ATOM 1743 C CA . GLN F 1 28 ? -14.536 0.077 -1.105 1.00 12.18 28 GLN F CA 1
ATOM 1744 C C . GLN F 1 28 ? -15.453 0.221 0.086 1.00 16.04 28 GLN F C 1
ATOM 1745 O O . GLN F 1 28 ? -14.972 0.499 1.185 1.00 17.02 28 GLN F O 1
ATOM 1751 N N . LEU F 1 29 ? -16.765 0.046 -0.117 1.00 15.79 29 LEU F N 1
ATOM 1752 C CA . LEU F 1 29 ? -17.695 0.193 1.005 1.00 18.64 29 LEU F CA 1
ATOM 1753 C C . LEU F 1 29 ? -17.427 -0.865 2.074 1.00 23.27 29 LEU F C 1
ATOM 1754 O O . LEU F 1 29 ? -17.440 -0.548 3.275 1.00 26.59 29 LEU F O 1
ATOM 1759 N N . LYS F 1 30 ? -17.105 -2.099 1.657 1.00 21.77 30 LYS F N 1
ATOM 1760 C CA A LYS F 1 30 ? -16.776 -3.144 2.632 0.55 23.47 30 LYS F CA 1
ATOM 1761 C CA B LYS F 1 30 ? -16.762 -3.157 2.608 0.45 24.27 30 LYS F CA 1
ATOM 1762 C C . LYS F 1 30 ? -15.497 -2.815 3.396 1.00 26.06 30 LYS F C 1
ATOM 1763 O O . LYS F 1 30 ? -15.437 -3.011 4.608 1.00 29.08 30 LYS F O 1
ATOM 1774 N N . GLU F 1 31 ? -14.452 -2.342 2.706 1.00 26.93 31 GLU F N 1
ATOM 1775 C CA . GLU F 1 31 ? -13.217 -1.940 3.386 1.00 28.41 31 GLU F CA 1
ATOM 1776 C C . GLU F 1 31 ? -13.495 -0.814 4.370 1.00 29.98 31 GLU F C 1
ATOM 1777 O O . GLU F 1 31 ? -12.974 -0.805 5.498 1.00 32.74 31 GLU F O 1
ATOM 1783 N N . GLN F 1 32 ? -14.349 0.121 3.981 1.00 27.81 32 GLN F N 1
ATOM 1784 C CA . GLN F 1 32 ? -14.653 1.243 4.860 1.00 27.92 32 GLN F CA 1
ATOM 1785 C C . GLN F 1 32 ? -15.285 0.765 6.151 1.00 32.21 32 GLN F C 1
ATOM 1786 O O . GLN F 1 32 ? -15.033 1.327 7.232 1.00 34.40 32 GLN F O 1
ATOM 1792 N N . ASP F 1 33 ? -16.196 -0.193 6.045 1.00 34.71 33 ASP F N 1
ATOM 1793 C CA . ASP F 1 33 ? -16.831 -0.763 7.213 1.00 40.28 33 ASP F CA 1
ATOM 1794 C C . ASP F 1 33 ? -15.856 -1.604 8.047 1.00 45.13 33 ASP F C 1
ATOM 1795 O O . ASP F 1 33 ? -16.142 -1.860 9.217 1.00 44.79 33 ASP F O 1
ATOM 1800 N N . GLU F 1 34 ? -14.694 -1.988 7.481 1.00 49.89 34 GLU F N 1
ATOM 1801 C CA . GLU F 1 34 ? -13.661 -2.728 8.222 1.00 54.36 34 GLU F CA 1
ATOM 1802 C C . GLU F 1 34 ? -12.940 -1.818 9.213 1.00 57.78 34 GLU F C 1
ATOM 1803 O O . GLU F 1 34 ? -12.760 -2.183 10.382 1.00 58.65 34 GLU F O 1
ATOM 1809 N N . GLN F 1 35 ? -12.475 -0.651 8.752 1.00 59.55 35 GLN F N 1
ATOM 1810 C CA . GLN F 1 35 ? -11.952 0.368 9.658 1.00 61.01 35 GLN F CA 1
ATOM 1811 C C . GLN F 1 35 ? -13.091 0.710 10.617 1.00 63.63 35 GLN F C 1
ATOM 1812 O O . GLN F 1 35 ? -12.994 0.497 11.833 1.00 63.63 35 GLN F O 1
#

GO terms:
  GO:0098689 latency-replication decision (P, IMP)